Protein AF-A0A9P8I717-F1 (afdb_monomer_lite)

Secondary structure (DSSP, 8-state):
---------------------------------------------------------------HHHHHHHHHS--TT--HHHHHHHTSPP----PBPTT----TTSHHHHHHHHHHHHSBPPSS--HHHHTT-SSBSS--B-TT-GGG-BHHHHHTT-GGG-HHHHSS--TTS-S--SS--S------------HHHHHHHHHHHHHHHHHH------

Foldseek 3Di:
DDDDDDDDDDDDDDDDDDDDDDDDDDDDDDDDDDDDDDDDDDDDDDDDDDDPDDDDPPPCPDDLANLLVVLLPADPPQDPLSVVLNPADFQGGFAWDPPDDQDPPDNLSSSLRSQVRRFDADPDAWPCVVVVAATGPTFTFDPPGLLQATSSCSNVLNRVSTPRNVVPPPPPPDDPDPPDPDDDPDDPDPPDPDPVVVVVVVSVVVNVVCVVDPDPDD

Structure (mmCIF, N/CA/C/O backbone):
data_AF-A0A9P8I717-F1
#
_entry.id   AF-A0A9P8I717-F1
#
loop_
_atom_site.group_PDB
_atom_site.id
_atom_site.type_symbol
_atom_site.label_atom_id
_atom_site.label_alt_id
_atom_site.label_comp_id
_atom_site.label_asym_id
_atom_site.label_entity_id
_atom_site.label_seq_id
_atom_site.pdbx_PDB_ins_code
_atom_site.Cartn_x
_atom_site.Cartn_y
_atom_site.Cartn_z
_atom_site.occupancy
_atom_site.B_iso_or_equiv
_atom_site.auth_seq_id
_atom_site.auth_comp_id
_atom_site.auth_asym_id
_atom_site.auth_atom_id
_atom_site.pdbx_PDB_model_num
ATOM 1 N N . MET A 1 1 ? -52.079 37.272 19.545 1.00 46.97 1 MET A N 1
ATOM 2 C CA . MET A 1 1 ? -52.741 36.593 18.410 1.00 46.97 1 MET A CA 1
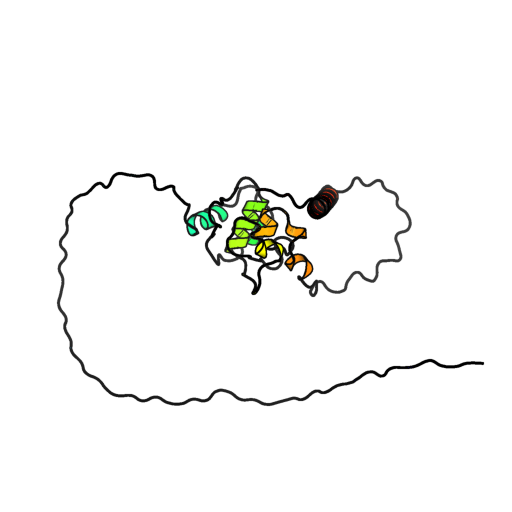ATOM 3 C C . MET A 1 1 ? -51.786 35.526 17.877 1.00 46.97 1 MET A C 1
ATOM 5 O O . MET A 1 1 ? -50.826 35.886 17.209 1.00 46.97 1 MET A O 1
ATOM 9 N N . PRO A 1 2 ? -51.947 34.255 18.285 1.00 59.81 2 PRO A N 1
ATOM 10 C CA . PRO A 1 2 ? -51.074 33.145 17.903 1.00 59.81 2 PRO A CA 1
ATOM 11 C C . PRO A 1 2 ? -51.591 32.440 16.639 1.00 59.81 2 PRO A C 1
ATOM 13 O O . PRO A 1 2 ? -52.788 32.471 16.382 1.00 59.81 2 PRO A O 1
ATOM 16 N N . THR A 1 3 ? -50.703 31.806 15.868 1.00 52.28 3 THR A N 1
ATOM 17 C CA . THR A 1 3 ? -50.925 30.672 14.930 1.00 52.28 3 THR A CA 1
ATOM 18 C C . THR A 1 3 ? -49.636 30.524 14.102 1.00 52.28 3 THR A C 1
ATOM 20 O O . THR A 1 3 ? -49.020 31.517 13.752 1.00 52.28 3 THR A O 1
ATOM 23 N N . ARG A 1 4 ? -49.099 29.359 13.745 1.00 55.69 4 ARG A N 1
ATOM 24 C CA . ARG A 1 4 ? -49.502 27.962 13.904 1.00 55.69 4 ARG A CA 1
ATOM 25 C C . ARG A 1 4 ? -48.256 27.133 13.566 1.00 55.69 4 ARG A C 1
ATOM 27 O O . ARG A 1 4 ? -47.706 27.260 12.476 1.00 55.69 4 ARG A O 1
ATOM 34 N N . ALA A 1 5 ? -47.800 26.322 14.515 1.00 47.78 5 ALA A N 1
ATOM 35 C CA . ALA A 1 5 ? -46.787 25.302 14.281 1.00 47.78 5 ALA A CA 1
ATOM 36 C C . ALA A 1 5 ? -47.385 24.193 13.402 1.00 47.78 5 ALA A C 1
ATOM 38 O O . ALA A 1 5 ? -48.512 23.760 13.648 1.00 47.78 5 ALA A O 1
ATOM 39 N N . THR A 1 6 ? -46.638 23.727 12.399 1.00 60.53 6 THR A N 1
ATOM 40 C CA . THR A 1 6 ? -47.001 22.525 11.637 1.00 60.53 6 THR A CA 1
ATOM 41 C C . THR A 1 6 ? -46.047 21.411 12.043 1.00 60.53 6 THR A C 1
ATOM 43 O O . THR A 1 6 ? -44.862 21.439 11.721 1.00 60.53 6 THR A O 1
ATOM 46 N N . SER A 1 7 ? -46.580 20.471 12.819 1.00 55.50 7 SER A N 1
ATOM 47 C CA . SER A 1 7 ? -45.964 19.197 13.170 1.00 55.50 7 SER A CA 1
ATOM 48 C C . SER A 1 7 ? -45.958 18.265 11.958 1.00 55.50 7 SER A C 1
ATOM 50 O O . SER A 1 7 ? -46.991 18.125 11.303 1.00 55.50 7 SER A O 1
ATOM 52 N N . MET A 1 8 ? -44.853 17.561 11.716 1.00 62.75 8 MET A N 1
ATOM 53 C CA . MET A 1 8 ? -44.869 16.323 10.932 1.00 62.75 8 MET A CA 1
ATOM 54 C C . MET A 1 8 ? -44.665 15.115 11.862 1.00 62.75 8 MET A C 1
ATOM 56 O O . MET A 1 8 ? -43.912 15.228 12.833 1.00 62.75 8 MET A O 1
ATOM 60 N N . PRO A 1 9 ? -45.357 13.990 11.605 1.00 73.94 9 PRO A N 1
ATOM 61 C CA . PRO A 1 9 ? -45.398 12.836 12.500 1.00 73.94 9 PRO A CA 1
ATOM 62 C C . PRO A 1 9 ? -44.188 11.893 12.346 1.00 73.94 9 PRO A C 1
ATOM 64 O O . PRO A 1 9 ? -43.581 11.837 11.275 1.00 73.94 9 PRO A O 1
ATOM 67 N N . PRO A 1 10 ? -43.868 11.096 13.385 1.00 62.50 10 PRO A N 1
ATOM 68 C CA . PRO A 1 10 ? -42.941 9.975 13.285 1.00 62.50 10 PRO A CA 1
ATOM 69 C C . PRO A 1 10 ? -43.640 8.729 12.715 1.00 62.50 10 PRO A C 1
ATOM 71 O O . PRO A 1 10 ? -44.652 8.271 13.242 1.00 62.50 10 PRO A O 1
ATOM 74 N N . THR A 1 11 ? -43.077 8.141 11.660 1.00 59.53 11 THR A N 1
ATOM 75 C CA . THR A 1 11 ? -43.439 6.794 11.197 1.00 59.53 11 THR A CA 1
ATOM 76 C C . THR A 1 11 ? -42.733 5.742 12.044 1.00 59.53 11 THR A C 1
ATOM 78 O O . THR A 1 11 ? -41.518 5.560 11.958 1.00 59.53 11 THR A O 1
ATOM 81 N N . SER A 1 12 ? -43.527 5.053 12.857 1.00 54.88 12 SER A N 1
ATOM 82 C CA . SER A 1 12 ? -43.155 3.863 13.615 1.00 54.88 12 SER A CA 1
ATOM 83 C C . SER A 1 12 ? -43.261 2.591 12.768 1.00 54.88 12 SER A C 1
ATOM 85 O O . SER A 1 12 ? -44.213 2.419 12.020 1.00 54.88 12 SER A O 1
ATOM 87 N N . ALA A 1 13 ? -42.288 1.704 12.989 1.00 45.69 13 ALA A N 1
ATOM 88 C CA . ALA A 1 13 ? -42.376 0.243 13.073 1.00 45.69 13 ALA A CA 1
ATOM 89 C C . ALA A 1 13 ? -43.115 -0.565 11.985 1.00 45.69 13 ALA A C 1
ATOM 91 O O . ALA A 1 13 ? -44.334 -0.544 11.862 1.00 45.69 13 ALA A O 1
ATOM 92 N N . THR A 1 14 ? -42.388 -1.508 11.384 1.00 51.56 14 THR A N 1
ATOM 93 C CA . THR A 1 14 ? -42.906 -2.873 11.209 1.00 51.56 14 THR A CA 1
ATOM 94 C C . THR A 1 14 ? -41.772 -3.860 11.458 1.00 51.56 14 THR A C 1
ATOM 96 O O . THR A 1 14 ? -40.805 -3.935 10.705 1.00 51.56 14 THR A O 1
ATOM 99 N N . ALA A 1 15 ? -41.890 -4.579 12.571 1.00 46.94 15 ALA A N 1
ATOM 100 C CA . ALA A 1 15 ? -41.215 -5.840 12.803 1.00 46.94 15 ALA A CA 1
ATOM 101 C C . ALA A 1 15 ? -42.040 -6.944 12.134 1.00 46.94 15 ALA A C 1
ATOM 103 O O . ALA A 1 15 ? -43.265 -6.964 12.256 1.00 46.94 15 ALA A O 1
ATOM 104 N N . THR A 1 16 ? -41.380 -7.885 11.472 1.00 52.41 16 THR A N 1
ATOM 105 C CA . THR A 1 16 ? -41.958 -9.203 11.200 1.00 52.41 16 THR A CA 1
ATOM 106 C C . THR A 1 16 ? -40.853 -10.233 11.336 1.00 52.41 16 THR A C 1
ATOM 108 O O . THR A 1 16 ? -39.780 -10.121 10.745 1.00 52.41 16 THR A O 1
ATOM 111 N N . ALA A 1 17 ? -41.115 -11.183 12.222 1.00 42.53 17 ALA A N 1
ATOM 112 C CA . ALA A 1 17 ? -40.283 -12.322 12.537 1.00 42.53 17 ALA A CA 1
ATOM 113 C C . ALA A 1 17 ? -40.520 -13.478 11.552 1.00 42.53 17 ALA A C 1
ATOM 115 O O . ALA A 1 17 ? -41.555 -13.538 10.895 1.00 42.53 17 ALA A O 1
ATOM 116 N N . SER A 1 18 ? -39.593 -14.440 11.602 1.00 40.50 18 SER A N 1
ATOM 117 C CA . SER A 1 18 ? -39.772 -15.862 11.281 1.00 40.50 18 SER A CA 1
ATOM 118 C C . SER A 1 18 ? -40.041 -16.260 9.828 1.00 40.50 18 SER A C 1
ATOM 120 O O . SER A 1 18 ? -41.138 -16.104 9.313 1.00 40.50 18 SER A O 1
ATOM 122 N N . THR A 1 19 ? -39.119 -17.027 9.242 1.00 45.66 19 THR A N 1
ATOM 123 C CA . THR A 1 19 ? -39.255 -18.499 9.221 1.00 45.66 19 THR A CA 1
ATOM 124 C C . THR A 1 19 ? -37.980 -19.177 8.717 1.00 45.66 19 THR A C 1
ATOM 126 O O . THR A 1 19 ? -37.260 -18.681 7.857 1.00 45.66 19 THR A O 1
ATOM 129 N N . ASN A 1 20 ? -37.712 -20.322 9.334 1.00 52.03 20 ASN A N 1
ATOM 130 C CA . ASN A 1 20 ? -36.684 -21.303 9.016 1.00 52.03 20 ASN A CA 1
ATOM 131 C C . ASN A 1 20 ? -36.816 -21.808 7.571 1.00 52.03 20 ASN A C 1
ATOM 133 O O . ASN A 1 20 ? -37.941 -21.969 7.109 1.00 52.03 20 ASN A O 1
ATOM 137 N N . ASN A 1 21 ? -35.708 -22.176 6.920 1.00 53.41 21 ASN A N 1
ATOM 138 C CA . ASN A 1 21 ? -35.586 -23.509 6.318 1.00 53.41 21 ASN A CA 1
ATOM 139 C C . ASN A 1 21 ? -34.167 -23.804 5.811 1.00 53.41 21 ASN A C 1
ATOM 141 O O . ASN A 1 21 ? -33.530 -23.002 5.133 1.00 53.41 21 ASN A O 1
ATOM 145 N N . ALA A 1 22 ? -33.706 -24.989 6.202 1.00 51.91 22 ALA A N 1
ATOM 146 C CA . ALA A 1 22 ? -32.482 -25.661 5.795 1.00 51.91 22 ALA A CA 1
ATOM 147 C C . ALA A 1 22 ? -32.713 -26.428 4.455 1.00 51.91 22 ALA A C 1
ATOM 149 O O . ALA A 1 22 ? -33.799 -26.326 3.883 1.00 51.91 22 ALA A O 1
ATOM 150 N N . PRO A 1 23 ? -31.704 -27.134 3.907 1.00 59.09 23 PRO A N 1
ATOM 151 C CA . PRO A 1 23 ? -31.516 -27.352 2.470 1.00 59.09 23 PRO A CA 1
ATOM 152 C C . PRO A 1 23 ? -32.309 -28.541 1.901 1.00 59.09 23 PRO A C 1
ATOM 154 O O . PRO A 1 23 ? -32.635 -29.469 2.642 1.00 59.09 23 PRO A O 1
ATOM 157 N N . PRO A 1 24 ? -32.525 -28.598 0.573 1.00 65.38 24 PRO A N 1
ATOM 158 C CA . PRO A 1 24 ? -32.956 -29.822 -0.084 1.00 65.38 24 PRO A CA 1
ATOM 159 C C . PRO A 1 24 ? -31.770 -30.737 -0.429 1.00 65.38 24 PRO A C 1
ATOM 161 O O . PRO A 1 24 ? -30.907 -30.428 -1.251 1.00 65.38 24 PRO A O 1
ATOM 164 N N . THR A 1 25 ? -31.789 -31.896 0.218 1.00 46.34 25 THR A N 1
ATOM 165 C CA . THR A 1 25 ? -31.119 -33.156 -0.117 1.00 46.34 25 THR A CA 1
ATOM 166 C C . THR A 1 25 ? -31.796 -33.807 -1.329 1.00 46.34 25 THR A C 1
ATOM 168 O O . THR A 1 25 ? -33.014 -33.947 -1.296 1.00 46.34 25 THR A O 1
ATOM 171 N N . ALA A 1 26 ? -31.044 -34.262 -2.340 1.00 58.03 26 ALA A N 1
ATOM 172 C CA . ALA A 1 26 ? -31.388 -35.378 -3.251 1.00 58.03 26 ALA A CA 1
ATOM 173 C C . ALA A 1 26 ? -30.187 -35.687 -4.191 1.00 58.03 26 ALA A C 1
ATOM 175 O O . ALA A 1 26 ? -29.284 -34.860 -4.296 1.00 58.03 26 ALA A O 1
ATOM 176 N N . PRO A 1 27 ? -30.149 -36.824 -4.913 1.00 59.50 27 PRO A N 1
ATOM 177 C CA . PRO A 1 27 ? -29.854 -38.144 -4.373 1.00 59.50 27 PRO A CA 1
ATOM 178 C C . PRO A 1 27 ? -28.659 -38.823 -5.070 1.00 59.50 27 PRO A C 1
ATOM 180 O O . PRO A 1 27 ? -28.260 -38.513 -6.189 1.00 59.50 27 PRO A O 1
ATOM 183 N N . ILE A 1 28 ? -28.126 -39.805 -4.352 1.00 48.12 28 ILE A N 1
ATOM 184 C CA . ILE A 1 28 ? -27.074 -40.739 -4.740 1.00 48.12 28 ILE A CA 1
ATOM 185 C C . ILE A 1 28 ? -27.636 -41.714 -5.785 1.00 48.12 28 ILE A C 1
ATOM 187 O O . ILE A 1 28 ? -28.631 -42.384 -5.515 1.00 48.12 28 ILE A O 1
ATOM 191 N N . VAL A 1 29 ? -26.973 -41.846 -6.936 1.00 54.88 29 VAL A N 1
ATOM 192 C CA . VAL A 1 29 ? -27.114 -43.013 -7.819 1.00 54.88 29 VAL A CA 1
ATOM 193 C C . VAL A 1 29 ? -25.731 -43.620 -8.012 1.00 54.88 29 VAL A C 1
ATOM 195 O O . VAL A 1 29 ? -24.844 -43.020 -8.614 1.00 54.88 29 VAL A O 1
ATOM 198 N N . ALA A 1 30 ? -25.559 -44.803 -7.431 1.00 41.22 30 ALA A N 1
ATOM 199 C CA . ALA A 1 30 ? -24.413 -45.676 -7.606 1.00 41.22 30 ALA A CA 1
ATOM 200 C C . ALA A 1 30 ? -24.609 -46.552 -8.852 1.00 41.22 30 ALA A C 1
ATOM 202 O O . ALA A 1 30 ? -25.705 -47.060 -9.086 1.00 41.22 30 ALA A O 1
ATOM 203 N N . VAL A 1 31 ? -23.534 -46.778 -9.606 1.00 47.28 31 VAL A N 1
ATOM 204 C CA . VAL A 1 31 ? -23.405 -47.895 -10.557 1.00 47.28 31 VAL A CA 1
ATOM 205 C C . VAL A 1 31 ? -21.940 -48.383 -10.549 1.00 47.28 31 VAL A C 1
ATOM 207 O O . VAL A 1 31 ? -21.050 -47.586 -10.244 1.00 47.28 31 VAL A O 1
ATOM 210 N N . PRO A 1 32 ? -21.688 -49.689 -10.776 1.00 53.09 32 PRO A N 1
ATOM 211 C CA . PRO A 1 32 ? -20.602 -50.432 -10.139 1.00 53.09 32 PRO A CA 1
ATOM 212 C C . PRO A 1 32 ? -19.331 -50.638 -10.985 1.00 53.09 32 PRO A C 1
ATOM 214 O O . PRO A 1 32 ? -19.371 -50.715 -12.206 1.00 53.09 32 PRO A O 1
ATOM 217 N N . VAL A 1 33 ? -18.227 -50.773 -10.239 1.00 43.75 33 VAL A N 1
ATOM 218 C CA . VAL A 1 33 ? -17.102 -51.731 -10.316 1.00 43.75 33 VAL A CA 1
ATOM 219 C C . VAL A 1 33 ? -16.700 -52.301 -11.688 1.00 43.75 33 VAL A C 1
ATOM 221 O O . VAL A 1 33 ? -17.438 -53.070 -12.295 1.00 43.75 33 VAL A O 1
ATOM 224 N N . SER A 1 34 ? -15.434 -52.089 -12.069 1.00 52.16 34 SER A N 1
ATOM 225 C CA . SER A 1 34 ? -14.586 -53.149 -12.639 1.00 52.16 34 SER A CA 1
ATOM 226 C C . SER A 1 34 ? -13.102 -52.875 -12.386 1.00 52.16 34 SER A C 1
ATOM 228 O O . SER A 1 34 ? -12.561 -51.815 -12.693 1.00 52.16 34 SER A O 1
ATOM 230 N N . GLU A 1 35 ? -12.505 -53.880 -11.765 1.00 41.75 35 GLU A N 1
ATOM 231 C CA . GLU A 1 35 ? -11.122 -54.099 -11.368 1.00 41.75 35 GLU A CA 1
ATOM 232 C C . GLU A 1 35 ? -10.242 -54.393 -12.591 1.00 41.75 35 GLU A C 1
ATOM 234 O O . GLU A 1 35 ? -10.626 -55.193 -13.440 1.00 41.75 35 GLU A O 1
ATOM 239 N N . ALA A 1 36 ? -9.038 -53.825 -12.652 1.00 40.16 36 ALA A N 1
ATOM 240 C CA . ALA A 1 36 ? -7.913 -54.470 -13.327 1.00 40.16 36 ALA A CA 1
ATOM 241 C C . ALA A 1 36 ? -6.591 -53.906 -12.798 1.00 40.16 36 ALA A C 1
ATOM 243 O O . ALA A 1 36 ? -6.150 -52.809 -13.137 1.00 40.16 36 ALA A O 1
ATOM 244 N N . SER A 1 37 ? -5.982 -54.711 -11.937 1.00 49.84 37 SER A N 1
ATOM 245 C CA . SER A 1 37 ? -4.591 -54.670 -11.513 1.00 49.84 37 SER A CA 1
ATOM 246 C C . SER A 1 37 ? -3.619 -54.560 -12.688 1.00 49.84 37 SER A C 1
ATOM 248 O O . SER A 1 37 ? -3.764 -55.270 -13.676 1.00 49.84 37 SER A O 1
ATOM 250 N N . ASN A 1 38 ? -2.549 -53.782 -12.516 1.00 48.16 38 ASN A N 1
ATOM 251 C CA . ASN A 1 38 ? -1.223 -54.212 -12.954 1.00 48.16 38 ASN A CA 1
ATOM 252 C C . ASN A 1 38 ? -0.133 -53.574 -12.083 1.00 48.16 38 ASN A C 1
ATOM 254 O O . ASN A 1 38 ? 0.088 -52.366 -12.087 1.00 48.16 38 ASN A O 1
ATOM 258 N N . SER A 1 39 ? 0.537 -54.433 -11.317 1.00 48.19 39 SER A N 1
ATOM 259 C CA . SER A 1 39 ? 1.805 -54.163 -10.644 1.00 48.19 39 SER A CA 1
ATOM 260 C C . SER A 1 39 ? 2.951 -54.580 -11.562 1.00 48.19 39 SER A C 1
ATOM 262 O O . SER A 1 39 ? 2.962 -55.727 -11.991 1.00 48.19 39 SER A O 1
ATOM 264 N N . ALA A 1 40 ? 3.943 -53.715 -11.782 1.00 41.03 40 ALA A N 1
ATOM 265 C CA . ALA A 1 40 ? 5.352 -54.079 -12.016 1.00 41.03 40 ALA A CA 1
ATOM 266 C C . ALA A 1 40 ? 6.179 -52.782 -12.112 1.00 41.03 40 ALA A C 1
ATOM 268 O O . ALA A 1 40 ? 5.918 -51.940 -12.959 1.00 41.03 40 ALA A O 1
ATOM 269 N N . ARG A 1 41 ? 6.997 -52.473 -11.100 1.00 42.38 41 ARG A N 1
ATOM 270 C CA . ARG A 1 41 ? 8.445 -52.761 -11.004 1.00 42.38 41 ARG A CA 1
ATOM 271 C C . ARG A 1 41 ? 9.339 -51.813 -11.822 1.00 42.38 41 ARG A C 1
ATOM 273 O O . ARG A 1 41 ? 9.420 -51.902 -13.035 1.00 42.38 41 ARG A O 1
ATOM 280 N N . SER A 1 42 ? 10.043 -50.977 -11.056 1.00 46.09 42 SER A N 1
ATOM 281 C CA . SER A 1 42 ? 11.484 -50.685 -11.094 1.00 46.09 42 SER A CA 1
ATOM 282 C C . SER A 1 42 ? 12.211 -50.586 -12.438 1.00 46.09 42 SER A C 1
ATOM 284 O O . SER A 1 42 ? 12.396 -51.596 -13.101 1.00 46.09 42 SER A O 1
ATOM 286 N N . ALA A 1 43 ? 12.850 -49.438 -12.682 1.00 41.56 43 ALA A N 1
ATOM 287 C CA . ALA A 1 43 ? 14.296 -49.368 -12.928 1.00 41.56 43 ALA A CA 1
ATOM 288 C C . ALA A 1 43 ? 14.775 -47.908 -12.912 1.00 41.56 43 ALA A C 1
ATOM 290 O O . ALA A 1 43 ? 14.277 -47.058 -13.645 1.00 41.56 43 ALA A O 1
ATOM 291 N N . ALA A 1 44 ? 15.763 -47.637 -12.064 1.00 43.97 44 ALA A N 1
ATOM 292 C CA . ALA A 1 44 ? 16.655 -46.500 -12.204 1.00 43.97 44 ALA A CA 1
ATOM 293 C C . ALA A 1 44 ? 17.626 -46.753 -13.364 1.00 43.97 44 ALA A C 1
ATOM 295 O O . ALA A 1 44 ? 18.104 -47.874 -13.488 1.00 43.97 44 ALA A O 1
ATOM 296 N N . THR A 1 45 ? 17.991 -45.711 -14.116 1.00 40.59 45 THR A N 1
ATOM 297 C CA . THR A 1 45 ? 19.349 -45.535 -14.664 1.00 40.59 45 THR A CA 1
ATOM 298 C C . THR A 1 45 ? 19.551 -44.092 -15.117 1.00 40.59 45 THR A C 1
ATOM 300 O O . THR A 1 45 ? 18.623 -43.420 -15.557 1.00 40.59 45 THR A O 1
ATOM 303 N N . ALA A 1 46 ? 20.776 -43.628 -14.912 1.00 38.62 46 ALA A N 1
ATOM 304 C CA . ALA A 1 46 ? 21.228 -42.249 -14.911 1.00 38.62 46 ALA A CA 1
ATOM 305 C C . ALA A 1 46 ? 21.778 -41.759 -16.266 1.00 38.62 46 ALA A C 1
ATOM 307 O O . ALA A 1 46 ? 21.890 -42.522 -17.220 1.00 38.62 46 ALA A O 1
ATOM 308 N N . SER A 1 47 ? 22.251 -40.507 -16.218 1.00 43.03 47 SER A N 1
ATOM 309 C CA . SER A 1 47 ? 23.255 -39.847 -17.072 1.00 43.03 47 SER A CA 1
ATOM 310 C C . SER A 1 47 ? 22.747 -39.215 -18.370 1.00 43.03 47 SER A C 1
ATOM 312 O O . SER A 1 47 ? 22.190 -39.888 -19.221 1.00 43.03 47 SER A O 1
ATOM 314 N N . ALA A 1 48 ? 22.769 -37.887 -18.528 1.00 44.25 48 ALA A N 1
ATOM 315 C CA . ALA A 1 48 ? 23.859 -36.891 -18.462 1.00 44.25 48 ALA A CA 1
ATOM 316 C C . ALA A 1 48 ? 24.421 -36.583 -19.857 1.00 44.25 48 ALA A C 1
ATOM 318 O O . ALA A 1 48 ? 25.019 -37.445 -20.486 1.00 44.25 48 ALA A O 1
ATOM 319 N N . ALA A 1 49 ? 24.220 -35.329 -20.273 1.00 37.72 49 ALA A N 1
ATOM 320 C CA . ALA A 1 49 ? 24.914 -34.522 -21.289 1.00 37.72 49 ALA A CA 1
ATOM 321 C C . ALA A 1 49 ? 23.843 -33.552 -21.821 1.00 37.72 49 ALA A C 1
ATOM 323 O O . ALA A 1 49 ? 22.777 -33.975 -22.239 1.00 37.72 49 ALA A O 1
ATOM 324 N N . GLY A 1 50 ? 23.966 -32.237 -21.745 1.00 42.09 50 GLY A N 1
ATOM 325 C CA . GLY A 1 50 ? 25.166 -31.453 -21.943 1.00 42.09 50 GLY A CA 1
ATOM 326 C C . GLY A 1 50 ? 24.810 -30.410 -22.992 1.00 42.09 50 GLY A C 1
ATOM 327 O O . GLY A 1 50 ? 25.096 -30.595 -24.162 1.00 42.09 50 GLY A O 1
ATOM 328 N N . THR A 1 51 ? 24.172 -29.326 -22.565 1.00 41.03 51 THR A N 1
ATOM 329 C CA . THR A 1 51 ? 24.178 -28.064 -23.308 1.00 41.03 51 THR A CA 1
ATOM 330 C C . THR A 1 51 ? 24.183 -26.947 -22.287 1.00 41.03 51 THR A C 1
ATOM 332 O O . THR A 1 51 ? 23.158 -26.601 -21.703 1.00 41.03 51 THR A O 1
ATOM 335 N N . ALA A 1 52 ? 25.387 -26.428 -22.057 1.00 45.41 52 ALA A N 1
ATOM 336 C CA . ALA A 1 52 ? 25.608 -25.101 -21.525 1.00 45.41 52 ALA A CA 1
ATOM 337 C C . ALA A 1 52 ? 24.908 -24.109 -22.464 1.00 45.41 52 ALA A C 1
ATOM 339 O O . ALA A 1 52 ? 25.434 -23.745 -23.514 1.00 45.41 52 ALA A O 1
ATOM 340 N N . ALA A 1 53 ? 23.677 -23.740 -22.118 1.00 48.09 53 ALA A N 1
ATOM 341 C CA . ALA A 1 53 ? 23.018 -22.600 -22.718 1.00 48.09 53 ALA A CA 1
ATOM 342 C C . ALA A 1 53 ? 23.587 -21.353 -22.045 1.00 48.09 53 ALA A C 1
ATOM 344 O O . ALA A 1 53 ? 23.551 -21.210 -20.824 1.00 48.09 53 ALA A O 1
ATOM 345 N N . LEU A 1 54 ? 24.177 -20.516 -22.887 1.00 39.44 54 LEU A N 1
ATOM 346 C CA . LEU A 1 54 ? 24.812 -19.254 -22.571 1.00 39.44 54 LEU A CA 1
ATOM 347 C C . LEU A 1 54 ? 23.925 -18.406 -21.656 1.00 39.44 54 LEU A C 1
ATOM 349 O O . LEU A 1 54 ? 22.750 -18.167 -21.937 1.00 39.44 54 LEU A O 1
ATOM 353 N N . ASP A 1 55 ? 24.546 -17.968 -20.569 1.00 45.25 55 ASP A N 1
ATOM 354 C CA . ASP A 1 55 ? 24.026 -17.051 -19.570 1.00 45.25 55 ASP A CA 1
ATOM 355 C C . ASP A 1 55 ? 23.759 -15.690 -20.236 1.00 45.25 55 ASP A C 1
ATOM 357 O O . ASP A 1 55 ? 24.637 -14.837 -20.375 1.00 45.25 55 ASP A O 1
ATOM 361 N N . LEU A 1 56 ? 22.538 -15.515 -20.743 1.00 50.91 56 LEU A N 1
ATOM 362 C CA . LEU A 1 56 ? 21.966 -14.197 -20.972 1.00 50.91 56 LEU A CA 1
ATOM 363 C C . LEU A 1 56 ? 21.424 -13.726 -19.620 1.00 50.91 56 LEU A C 1
ATOM 365 O O . LEU A 1 56 ? 20.518 -14.384 -19.098 1.00 50.91 56 LEU A O 1
ATOM 369 N N . PRO A 1 57 ? 21.884 -12.591 -19.059 1.00 44.88 57 PRO A N 1
ATOM 370 C CA . PRO A 1 57 ? 21.226 -12.010 -17.905 1.00 44.88 57 PRO A CA 1
ATOM 371 C C . PRO A 1 57 ? 19.863 -11.509 -18.379 1.00 44.88 57 PRO A C 1
ATOM 373 O O . PRO A 1 57 ? 19.711 -10.381 -18.851 1.00 44.88 57 PRO A O 1
ATOM 376 N N . ALA A 1 58 ? 18.852 -12.372 -18.290 1.00 44.94 58 ALA A N 1
ATOM 377 C CA . ALA A 1 58 ? 17.472 -11.945 -18.315 1.00 44.94 58 ALA A CA 1
ATOM 378 C C . ALA A 1 58 ? 17.363 -10.851 -17.255 1.00 44.94 58 ALA A C 1
ATOM 380 O O . ALA A 1 58 ? 17.620 -11.121 -16.084 1.00 44.94 58 ALA A O 1
ATOM 381 N N . LEU A 1 59 ? 17.061 -9.624 -17.691 1.00 44.84 59 LEU A N 1
ATOM 382 C CA . LEU A 1 59 ? 16.664 -8.492 -16.858 1.00 44.84 59 LEU A CA 1
ATOM 383 C C . LEU A 1 59 ? 15.866 -9.028 -15.662 1.00 44.84 59 LEU A C 1
ATOM 385 O O . LEU A 1 59 ? 14.715 -9.434 -15.823 1.00 44.84 59 LEU A O 1
ATOM 389 N N . GLN A 1 60 ? 16.520 -9.147 -14.503 1.00 50.94 60 GLN A N 1
ATOM 390 C CA . GLN A 1 60 ? 16.007 -9.925 -13.379 1.00 50.94 60 GLN A CA 1
ATOM 391 C C . GLN A 1 60 ? 14.875 -9.140 -12.719 1.00 50.94 60 GLN A C 1
ATOM 393 O O . GLN A 1 60 ? 15.075 -8.440 -11.730 1.00 50.94 60 GLN A O 1
ATOM 398 N N . ALA A 1 61 ? 13.669 -9.231 -13.278 1.00 65.69 61 ALA A N 1
ATOM 399 C CA . ALA A 1 61 ? 12.470 -8.795 -12.589 1.00 65.69 61 ALA A CA 1
ATOM 400 C C . ALA A 1 61 ? 12.351 -9.642 -11.313 1.00 65.69 61 ALA A C 1
ATOM 402 O O . ALA A 1 61 ? 12.110 -10.851 -11.383 1.00 65.69 61 ALA A O 1
ATOM 403 N N . GLU A 1 62 ? 12.585 -9.030 -10.147 1.00 81.56 62 GLU A N 1
ATOM 404 C CA . GLU A 1 62 ? 12.501 -9.735 -8.868 1.00 81.56 62 GLU A CA 1
ATOM 405 C C . GLU A 1 62 ? 11.130 -10.411 -8.741 1.00 81.56 62 GLU A C 1
ATOM 407 O O . GLU A 1 62 ? 10.081 -9.789 -8.931 1.00 81.56 62 GLU A O 1
ATOM 412 N N . SER A 1 63 ? 11.121 -11.704 -8.405 1.00 91.56 63 SER A N 1
ATOM 413 C CA . SER A 1 63 ? 9.860 -12.437 -8.282 1.00 91.56 63 SER A CA 1
ATOM 414 C C . SER A 1 63 ? 8.954 -11.821 -7.196 1.00 91.56 63 SER A C 1
ATOM 416 O O . SER A 1 63 ? 9.449 -11.339 -6.168 1.00 91.56 63 SER A O 1
ATOM 418 N N . PRO A 1 64 ? 7.614 -11.919 -7.322 1.00 94.12 64 PRO A N 1
ATOM 419 C CA . PRO A 1 64 ? 6.688 -11.390 -6.316 1.00 94.12 64 PRO A CA 1
ATOM 420 C C . PRO A 1 64 ? 6.919 -11.932 -4.899 1.00 94.12 64 PRO A C 1
ATOM 422 O O . PRO A 1 64 ? 6.632 -11.261 -3.902 1.00 94.12 64 PRO A O 1
ATOM 425 N N . ARG A 1 65 ? 7.429 -13.166 -4.794 1.00 94.06 65 ARG A N 1
ATOM 426 C CA . ARG A 1 65 ? 7.767 -13.809 -3.520 1.00 94.06 65 ARG A CA 1
ATOM 427 C C . ARG A 1 65 ? 9.078 -13.274 -2.941 1.00 94.06 65 ARG A C 1
ATOM 429 O O . ARG A 1 65 ? 9.144 -13.106 -1.724 1.00 94.06 65 ARG A O 1
ATOM 436 N N . ALA A 1 66 ? 10.073 -12.977 -3.778 1.00 94.44 66 ALA A N 1
ATOM 437 C CA . ALA A 1 66 ? 11.342 -12.385 -3.348 1.00 94.44 66 ALA A CA 1
ATOM 438 C C . ALA A 1 66 ? 11.133 -10.976 -2.775 1.00 94.44 66 ALA A C 1
ATOM 440 O O . ALA A 1 66 ? 11.566 -10.698 -1.658 1.00 94.44 66 ALA A O 1
ATOM 441 N N . LEU A 1 67 ? 10.347 -10.135 -3.456 1.00 95.25 67 LEU A N 1
ATOM 442 C CA . LEU A 1 67 ? 9.975 -8.807 -2.954 1.00 95.25 67 LEU A CA 1
ATOM 443 C C . LEU A 1 67 ? 9.247 -8.876 -1.602 1.00 95.25 67 LEU A C 1
ATOM 445 O O . LEU A 1 67 ? 9.501 -8.075 -0.702 1.00 95.25 67 LEU A O 1
ATOM 449 N N . ALA A 1 68 ? 8.353 -9.855 -1.433 1.00 95.06 68 ALA A N 1
ATOM 450 C CA . ALA A 1 68 ? 7.680 -10.072 -0.158 1.00 95.06 68 ALA A CA 1
ATOM 451 C C . ALA A 1 68 ? 8.655 -10.513 0.946 1.00 95.06 68 ALA A C 1
ATOM 453 O O . ALA A 1 68 ? 8.497 -10.083 2.090 1.00 95.06 68 ALA A O 1
ATOM 454 N N . ALA A 1 69 ? 9.634 -11.369 0.624 1.00 95.00 69 ALA A N 1
ATOM 455 C CA . ALA A 1 69 ? 10.655 -11.836 1.567 1.00 95.00 69 ALA A CA 1
ATOM 456 C C . ALA A 1 69 ? 11.560 -10.688 2.014 1.00 95.00 69 ALA A C 1
ATOM 458 O O . ALA A 1 69 ? 11.787 -10.509 3.208 1.00 95.00 69 ALA A O 1
ATOM 459 N N . ARG A 1 70 ? 11.976 -9.837 1.076 1.00 94.81 70 ARG A N 1
ATOM 460 C CA . ARG A 1 70 ? 12.725 -8.617 1.380 1.00 94.81 70 ARG A CA 1
ATOM 461 C C . ARG A 1 70 ? 11.949 -7.674 2.300 1.00 94.81 70 ARG A C 1
ATOM 463 O O . ARG A 1 70 ? 12.526 -7.115 3.221 1.00 94.81 70 ARG A O 1
ATOM 470 N N . ALA A 1 71 ? 10.636 -7.540 2.116 1.00 93.06 71 ALA A N 1
ATOM 471 C CA . ALA A 1 71 ? 9.806 -6.714 2.997 1.00 93.06 71 ALA A CA 1
ATOM 472 C C . ALA A 1 71 ? 9.701 -7.238 4.443 1.00 93.06 71 ALA A C 1
ATOM 474 O O . ALA A 1 71 ? 9.353 -6.471 5.339 1.00 93.06 71 ALA A O 1
ATOM 475 N N . GLU A 1 72 ? 9.963 -8.527 4.679 1.00 93.81 72 GLU A N 1
ATOM 476 C CA . GLU A 1 72 ? 10.004 -9.112 6.028 1.00 93.81 72 GLU A CA 1
ATOM 477 C C . GLU A 1 72 ? 11.335 -8.882 6.741 1.00 93.81 72 GLU A C 1
ATOM 479 O O . GLU A 1 72 ? 11.389 -9.007 7.965 1.00 93.81 72 GLU A O 1
ATOM 484 N N . GLN A 1 73 ? 12.386 -8.510 6.007 1.00 93.31 73 GLN A N 1
ATOM 485 C CA . GLN A 1 73 ? 13.664 -8.102 6.579 1.00 93.31 73 GLN A CA 1
ATOM 486 C C . GLN A 1 73 ? 13.498 -6.710 7.195 1.00 93.31 73 GLN A C 1
ATOM 488 O O . GLN A 1 73 ? 13.763 -5.678 6.579 1.00 93.31 73 GLN A O 1
ATOM 493 N N . LEU A 1 74 ? 12.970 -6.694 8.418 1.00 88.56 74 LEU A N 1
ATOM 494 C CA . LEU A 1 74 ? 12.771 -5.487 9.206 1.00 88.56 74 LEU A CA 1
ATOM 495 C C . LEU A 1 74 ? 14.128 -4.791 9.421 1.00 88.56 74 LEU A C 1
ATOM 497 O O . LEU A 1 74 ? 15.070 -5.443 9.874 1.00 88.56 74 LEU A O 1
ATOM 501 N N . PRO A 1 75 ? 14.245 -3.477 9.161 1.00 89.88 75 PRO A N 1
ATOM 502 C CA . PRO A 1 75 ? 15.440 -2.736 9.532 1.00 89.88 75 PRO A CA 1
ATOM 503 C C . PRO A 1 75 ? 15.571 -2.696 11.059 1.00 89.88 75 PRO A C 1
ATOM 505 O O . PRO A 1 75 ? 14.566 -2.687 11.773 1.00 89.88 75 PRO A O 1
ATOM 508 N N . GLU A 1 76 ? 16.798 -2.568 11.568 1.00 89.00 76 GLU A N 1
ATOM 509 C CA . GLU A 1 76 ? 17.068 -2.477 13.014 1.00 89.00 76 GLU A CA 1
ATOM 510 C C . GLU A 1 76 ? 16.218 -1.394 13.700 1.00 89.00 76 GLU A C 1
ATOM 512 O O . GLU A 1 76 ? 15.693 -1.574 14.797 1.00 89.00 76 GLU A O 1
ATOM 517 N N . LYS A 1 77 ? 16.019 -0.266 13.008 1.00 92.19 77 LYS A N 1
ATOM 518 C CA . LYS A 1 77 ? 15.196 0.864 13.459 1.00 92.19 77 LYS A CA 1
ATOM 519 C C . LYS A 1 77 ? 13.795 0.821 12.842 1.00 92.19 77 LYS A C 1
ATOM 521 O O . LYS A 1 77 ? 13.340 1.800 12.247 1.00 92.19 77 LYS A O 1
ATOM 526 N N . ALA A 1 78 ? 13.114 -0.317 12.960 1.00 92.50 78 ALA A N 1
ATOM 527 C CA . ALA A 1 78 ? 11.751 -0.490 12.466 1.00 92.50 78 ALA A CA 1
ATOM 528 C C . ALA A 1 78 ? 10.760 0.459 13.162 1.00 92.50 78 ALA A C 1
ATOM 530 O O . ALA A 1 78 ? 10.764 0.614 14.386 1.00 92.50 78 ALA A O 1
ATOM 531 N N . SER A 1 79 ? 9.865 1.072 12.383 1.00 94.00 79 SER A N 1
ATOM 532 C CA . SER A 1 79 ? 8.778 1.875 12.945 1.00 94.00 79 SER A CA 1
ATOM 533 C C . SER A 1 79 ? 7.779 0.990 13.703 1.00 94.00 79 SER A C 1
ATOM 535 O O . SER A 1 79 ? 7.609 -0.194 13.404 1.00 94.00 79 SER A O 1
ATOM 537 N N . ALA A 1 80 ? 7.034 1.578 14.644 1.00 94.06 80 ALA A N 1
ATOM 538 C CA . ALA A 1 80 ? 5.959 0.866 15.340 1.00 94.06 80 ALA A CA 1
ATOM 539 C C . ALA A 1 80 ? 4.890 0.320 14.370 1.00 94.06 80 ALA A C 1
ATOM 541 O O . ALA A 1 80 ? 4.290 -0.723 14.624 1.00 94.06 80 ALA A O 1
ATOM 542 N N . ALA A 1 81 ? 4.653 1.007 13.245 1.00 93.12 81 ALA A N 1
ATOM 543 C CA . ALA A 1 81 ? 3.734 0.533 12.216 1.00 93.12 81 ALA A CA 1
ATOM 544 C C . ALA A 1 81 ? 4.300 -0.689 11.481 1.00 93.12 81 ALA A C 1
ATOM 546 O O . ALA A 1 81 ? 3.574 -1.666 11.312 1.00 93.12 81 ALA A O 1
ATOM 547 N N . LEU A 1 82 ? 5.584 -0.666 11.116 1.00 95.88 82 LEU A N 1
ATOM 548 C CA . LEU A 1 82 ? 6.268 -1.781 10.462 1.00 95.88 82 LEU A CA 1
ATOM 549 C C . LEU A 1 82 ? 6.257 -3.036 11.350 1.00 95.88 82 LEU A C 1
ATOM 551 O O . LEU A 1 82 ? 5.839 -4.106 10.912 1.00 95.88 82 LEU A O 1
ATOM 555 N N . GLN A 1 83 ? 6.603 -2.881 12.632 1.00 96.25 83 GLN A N 1
ATOM 556 C CA . GLN A 1 83 ? 6.547 -3.963 13.621 1.00 96.25 83 GLN A CA 1
ATOM 557 C C . GLN A 1 83 ? 5.126 -4.515 13.786 1.00 96.25 83 GLN A C 1
ATOM 559 O O . GLN A 1 83 ? 4.927 -5.726 13.857 1.00 96.25 83 GLN A O 1
ATOM 564 N N . ALA A 1 84 ? 4.117 -3.640 13.831 1.00 95.88 84 ALA A N 1
ATOM 565 C CA . ALA A 1 84 ? 2.730 -4.073 13.948 1.00 95.88 84 ALA A CA 1
ATOM 566 C C . ALA A 1 84 ? 2.235 -4.818 12.698 1.00 95.88 84 ALA A C 1
ATOM 568 O O . ALA A 1 84 ? 1.416 -5.725 12.825 1.00 95.88 84 ALA A O 1
ATOM 569 N N . LEU A 1 85 ? 2.710 -4.441 11.508 1.00 97.06 85 LEU A N 1
ATOM 570 C CA . LEU A 1 85 ? 2.394 -5.128 10.255 1.00 97.06 85 LEU A CA 1
ATOM 571 C C . LEU A 1 85 ? 3.075 -6.496 10.166 1.00 97.06 85 LEU A C 1
ATOM 573 O O . LEU A 1 85 ? 2.447 -7.444 9.705 1.00 97.06 85 LEU A O 1
ATOM 577 N N . ALA A 1 86 ? 4.314 -6.620 10.646 1.00 96.00 86 ALA A N 1
ATOM 578 C CA . ALA A 1 86 ? 5.066 -7.876 10.620 1.00 96.00 86 ALA A CA 1
ATOM 579 C C . ALA A 1 86 ? 4.411 -9.001 11.438 1.00 96.00 86 ALA A C 1
ATOM 581 O O . ALA A 1 86 ? 4.598 -10.173 11.128 1.00 96.00 86 ALA A O 1
ATOM 582 N N . ARG A 1 87 ? 3.608 -8.649 12.452 1.00 96.25 87 ARG A N 1
ATOM 583 C CA . ARG A 1 87 ? 2.850 -9.608 13.275 1.00 96.25 87 ARG A CA 1
ATOM 584 C C . ARG A 1 87 ? 1.618 -10.190 12.577 1.00 96.25 87 ARG A C 1
ATOM 586 O O . ARG A 1 87 ? 1.081 -11.189 13.041 1.00 96.25 87 ARG A O 1
ATOM 593 N N . LEU A 1 88 ? 1.127 -9.558 11.511 1.00 96.31 88 LEU A N 1
ATOM 594 C CA . LEU A 1 88 ? 0.003 -10.086 10.730 1.00 96.31 88 LEU A CA 1
ATOM 595 C C . LEU A 1 88 ? 0.500 -11.232 9.842 1.00 96.31 88 LEU A C 1
ATOM 597 O O . LEU A 1 88 ? 1.644 -11.161 9.421 1.00 96.31 88 LEU A O 1
ATOM 601 N N . PRO A 1 89 ? -0.299 -12.252 9.491 1.00 96.62 89 PRO A N 1
ATOM 602 C CA . PRO A 1 89 ? 0.137 -13.336 8.604 1.00 96.62 89 PRO A CA 1
ATOM 603 C C . PRO A 1 89 ? 0.284 -12.880 7.145 1.00 96.62 89 PRO A C 1
ATOM 605 O O . PRO A 1 89 ? -0.467 -12.026 6.667 1.00 96.62 89 PRO A O 1
ATOM 608 N N . ARG A 1 90 ? 1.256 -13.449 6.417 1.00 96.50 90 ARG A N 1
ATOM 609 C CA . ARG A 1 90 ? 1.466 -13.160 4.990 1.00 96.50 90 ARG A CA 1
ATOM 610 C C . ARG A 1 90 ? 0.318 -13.751 4.181 1.00 96.50 90 ARG A C 1
ATOM 612 O O . ARG A 1 90 ? 0.139 -14.960 4.171 1.00 96.50 90 ARG A O 1
ATOM 619 N N . ALA A 1 91 ? -0.407 -12.899 3.462 1.00 96.00 91 ALA A N 1
ATOM 620 C CA . ALA A 1 91 ? -1.528 -13.304 2.621 1.00 96.00 91 ALA A CA 1
ATOM 621 C C . ALA A 1 91 ? -1.170 -13.374 1.126 1.00 96.00 91 ALA A C 1
ATOM 623 O O . ALA A 1 91 ? -1.844 -14.072 0.375 1.00 96.00 91 ALA A O 1
ATOM 624 N N . ARG A 1 92 ? -0.159 -12.621 0.661 1.00 96.12 92 ARG A N 1
ATOM 625 C CA . ARG A 1 92 ? 0.203 -12.541 -0.769 1.00 96.12 92 ARG A CA 1
ATOM 626 C C . ARG A 1 92 ? 1.652 -12.125 -1.024 1.00 96.12 92 ARG A C 1
ATOM 628 O O . ARG A 1 92 ? 2.292 -11.526 -0.161 1.00 96.12 92 ARG A O 1
ATOM 635 N N . GLY A 1 93 ? 2.136 -12.414 -2.235 1.00 96.81 93 GLY A N 1
ATOM 636 C CA . GLY A 1 93 ? 3.355 -11.823 -2.801 1.00 96.81 93 GLY A CA 1
ATOM 637 C C . GLY A 1 93 ? 3.144 -10.374 -3.257 1.00 96.81 93 GLY A C 1
ATOM 638 O O . GLY A 1 93 ? 2.010 -9.890 -3.279 1.00 96.81 93 GLY A O 1
ATOM 639 N N . VAL A 1 94 ? 4.222 -9.679 -3.622 1.00 97.62 94 VAL A N 1
ATOM 640 C CA . VAL A 1 94 ? 4.191 -8.276 -4.068 1.00 97.62 94 VAL A CA 1
ATOM 641 C C . VAL A 1 94 ? 4.129 -8.218 -5.594 1.00 97.62 94 VAL A C 1
ATOM 643 O O . VAL A 1 94 ? 5.103 -8.533 -6.261 1.00 97.62 94 VAL A O 1
ATOM 646 N N . ASN A 1 95 ? 2.990 -7.790 -6.144 1.00 96.88 95 ASN A N 1
ATOM 647 C CA . ASN A 1 95 ? 2.822 -7.606 -7.588 1.00 96.88 95 ASN A CA 1
ATOM 648 C C . ASN A 1 95 ? 2.881 -6.116 -7.927 1.00 96.88 95 ASN A C 1
ATOM 650 O O . ASN A 1 95 ? 2.062 -5.332 -7.426 1.00 96.88 95 ASN A O 1
ATOM 654 N N . LEU A 1 96 ? 3.833 -5.748 -8.779 1.00 96.94 96 LEU A N 1
ATOM 655 C CA . LEU A 1 96 ? 4.056 -4.379 -9.234 1.00 96.94 96 LEU A CA 1
ATOM 656 C C . LEU A 1 96 ? 3.418 -4.152 -10.604 1.00 96.94 96 LEU A C 1
ATOM 658 O O . LEU A 1 96 ? 3.240 -5.082 -11.389 1.00 96.94 96 LEU A O 1
ATOM 662 N N . ARG A 1 97 ? 3.030 -2.908 -10.874 1.00 95.81 97 ARG A N 1
ATOM 663 C CA . ARG A 1 97 ? 2.600 -2.480 -12.208 1.00 95.81 97 ARG A CA 1
ATOM 664 C C . ARG A 1 97 ? 3.794 -2.480 -13.164 1.00 95.81 97 ARG A C 1
ATOM 666 O O . ARG A 1 97 ? 4.928 -2.304 -12.731 1.00 95.81 97 ARG A O 1
ATOM 673 N N . ALA A 1 98 ? 3.524 -2.641 -14.458 1.00 93.44 98 ALA A N 1
ATOM 674 C CA . ALA A 1 98 ? 4.560 -2.648 -15.487 1.00 93.44 98 ALA A CA 1
ATOM 675 C C . ALA A 1 98 ? 5.438 -1.384 -15.415 1.00 93.44 98 ALA A C 1
ATOM 677 O O . ALA A 1 98 ? 4.923 -0.275 -15.260 1.00 93.44 98 ALA A O 1
ATOM 678 N N . GLY A 1 99 ? 6.759 -1.568 -15.495 1.00 91.75 99 GLY A N 1
ATOM 679 C CA . GLY A 1 99 ? 7.740 -0.478 -15.440 1.00 91.75 99 GLY A CA 1
ATOM 680 C C . GLY A 1 99 ? 7.852 0.226 -14.081 1.00 91.75 99 GLY A C 1
ATOM 681 O O . GLY A 1 99 ? 8.334 1.356 -14.022 1.00 91.75 99 GLY A O 1
ATOM 682 N N . ARG A 1 100 ? 7.364 -0.380 -12.988 1.00 93.69 100 ARG A N 1
ATOM 683 C CA . ARG A 1 100 ? 7.454 0.190 -11.635 1.00 93.69 100 ARG A CA 1
ATOM 684 C C . ARG A 1 100 ? 8.298 -0.688 -10.725 1.00 93.69 100 ARG A C 1
ATOM 686 O O . ARG A 1 100 ? 7.994 -1.862 -10.564 1.00 93.69 100 ARG A O 1
ATOM 693 N N . ASP A 1 101 ? 9.216 -0.040 -10.014 1.00 94.62 101 ASP A N 1
ATOM 694 C CA . ASP A 1 101 ? 10.037 -0.652 -8.971 1.00 94.62 101 ASP A CA 1
ATOM 695 C C . ASP A 1 101 ? 9.747 -0.074 -7.582 1.00 94.62 101 ASP A C 1
ATOM 697 O O . ASP A 1 101 ? 9.127 0.987 -7.414 1.00 94.62 101 ASP A O 1
ATOM 701 N N . ILE A 1 102 ? 10.207 -0.796 -6.559 1.00 95.62 102 ILE A N 1
ATOM 702 C CA . ILE A 1 102 ? 10.111 -0.377 -5.163 1.00 95.62 102 ILE A CA 1
ATOM 703 C C . ILE A 1 102 ? 11.361 0.399 -4.751 1.00 95.62 102 ILE A C 1
ATOM 705 O O . ILE A 1 102 ? 12.484 -0.093 -4.815 1.00 95.62 102 ILE A O 1
ATOM 709 N N . VAL A 1 103 ? 11.142 1.600 -4.219 1.00 95.56 103 VAL A N 1
ATOM 710 C CA . VAL A 1 103 ? 12.177 2.417 -3.584 1.00 95.56 103 VAL A CA 1
ATOM 711 C C . VAL A 1 103 ? 12.222 2.068 -2.098 1.00 95.56 103 VAL A C 1
ATOM 713 O O . VAL A 1 103 ? 11.373 2.516 -1.325 1.00 95.56 103 VAL A O 1
ATOM 716 N N . TRP A 1 104 ? 13.209 1.269 -1.701 1.00 94.12 104 TRP A N 1
ATOM 717 C CA . TRP A 1 104 ? 13.323 0.711 -0.346 1.00 94.12 104 TRP A CA 1
ATOM 718 C C . TRP A 1 104 ? 13.879 1.678 0.707 1.00 94.12 104 TRP A C 1
ATOM 720 O O . TRP A 1 104 ? 13.708 1.432 1.896 1.00 94.12 104 TRP A O 1
ATOM 730 N N . ASP A 1 105 ? 14.489 2.789 0.294 1.00 93.69 105 ASP A N 1
ATOM 731 C CA . ASP A 1 105 ? 15.141 3.764 1.184 1.00 93.69 105 ASP A CA 1
ATOM 732 C C . ASP A 1 105 ? 14.169 4.444 2.174 1.00 93.69 105 ASP A C 1
ATOM 734 O O . ASP A 1 105 ? 14.523 4.834 3.285 1.00 93.69 105 ASP A O 1
ATOM 738 N N . ARG A 1 106 ? 12.885 4.545 1.812 1.00 94.38 106 ARG A N 1
ATOM 739 C CA . ARG A 1 106 ? 11.882 5.219 2.646 1.00 94.38 106 ARG A CA 1
ATOM 740 C C . ARG A 1 106 ? 11.121 4.227 3.515 1.00 94.38 106 ARG A C 1
ATOM 742 O O . ARG A 1 106 ? 10.429 3.351 3.002 1.00 94.38 106 ARG A O 1
ATOM 749 N N . MET A 1 107 ? 11.104 4.468 4.828 1.00 95.38 107 MET A N 1
ATOM 750 C CA . MET A 1 107 ? 10.319 3.678 5.792 1.00 95.38 107 MET A CA 1
ATOM 751 C C . MET A 1 107 ? 8.832 3.569 5.404 1.00 95.38 107 MET A C 1
ATOM 753 O O . MET A 1 107 ? 8.239 2.502 5.500 1.00 95.38 107 MET A O 1
ATOM 757 N N . VAL A 1 108 ? 8.233 4.652 4.891 1.00 96.31 108 VAL A N 1
ATOM 758 C CA . VAL A 1 108 ? 6.832 4.672 4.419 1.00 96.31 108 VAL A CA 1
ATOM 759 C C . VAL A 1 108 ? 6.602 3.680 3.271 1.00 96.31 108 VAL A C 1
ATOM 761 O O . VAL A 1 108 ? 5.556 3.034 3.207 1.00 96.31 108 VAL A O 1
ATOM 764 N N . ASN A 1 109 ? 7.588 3.518 2.388 1.00 97.25 109 ASN A N 1
ATOM 765 C CA . ASN A 1 109 ? 7.512 2.569 1.284 1.00 97.25 109 ASN A CA 1
ATOM 766 C C . ASN A 1 109 ? 7.617 1.137 1.805 1.00 97.25 109 ASN A C 1
ATOM 768 O O . ASN A 1 109 ? 6.812 0.299 1.410 1.00 97.25 109 ASN A O 1
ATOM 772 N N . GLN A 1 110 ? 8.530 0.871 2.743 1.00 97.44 110 GLN A N 1
ATOM 773 C CA . GLN A 1 110 ? 8.641 -0.439 3.394 1.00 97.44 110 GLN A CA 1
ATOM 774 C C . GLN A 1 110 ? 7.336 -0.825 4.111 1.00 97.44 110 GLN A C 1
ATOM 776 O O . GLN A 1 110 ? 6.829 -1.930 3.926 1.00 97.44 110 GLN A O 1
ATOM 781 N N . GLU A 1 111 ? 6.726 0.110 4.850 1.00 97.75 111 GLU A N 1
ATOM 782 C CA . GLU A 1 111 ? 5.406 -0.074 5.469 1.00 97.75 111 GLU A CA 1
ATOM 783 C C . GLU A 1 111 ? 4.319 -0.379 4.439 1.00 97.75 111 GLU A C 1
ATOM 785 O O . GLU A 1 111 ? 3.473 -1.245 4.668 1.00 97.75 111 GLU A O 1
ATOM 790 N N . ALA A 1 112 ? 4.331 0.311 3.298 1.00 98.00 112 ALA A N 1
ATOM 791 C CA . ALA A 1 112 ? 3.362 0.084 2.237 1.00 98.00 112 ALA A CA 1
ATOM 792 C C . ALA A 1 112 ? 3.528 -1.298 1.587 1.00 98.00 112 ALA A C 1
ATOM 794 O O . ALA A 1 112 ? 2.524 -1.971 1.350 1.00 98.00 112 ALA A O 1
ATOM 795 N N . VAL A 1 113 ? 4.767 -1.736 1.330 1.00 98.06 113 VAL A N 1
ATOM 796 C CA . VAL A 1 113 ? 5.057 -3.060 0.754 1.00 98.06 113 VAL A CA 1
ATOM 797 C C . VAL A 1 113 ? 4.659 -4.157 1.735 1.00 98.06 113 VAL A C 1
ATOM 799 O O . VAL A 1 113 ? 3.917 -5.069 1.370 1.00 98.06 113 VAL A O 1
ATOM 802 N N . LEU A 1 114 ? 5.071 -4.047 3.000 1.00 98.06 114 LEU A N 1
ATOM 803 C CA . LEU A 1 114 ? 4.695 -5.022 4.017 1.00 98.06 114 LEU A CA 1
ATOM 804 C C . LEU A 1 114 ? 3.171 -5.045 4.195 1.00 98.06 114 LEU A C 1
ATOM 806 O O . LEU A 1 114 ? 2.566 -6.113 4.154 1.00 98.06 114 LEU A O 1
ATOM 810 N N . GLY A 1 115 ? 2.524 -3.880 4.261 1.00 98.00 115 GLY A N 1
ATOM 811 C CA . GLY A 1 115 ? 1.067 -3.767 4.301 1.00 98.00 115 GLY A CA 1
ATOM 812 C C . GLY A 1 115 ? 0.367 -4.399 3.095 1.00 98.00 115 GLY A C 1
ATOM 813 O O . GLY A 1 115 ? -0.670 -5.038 3.264 1.00 98.00 115 GLY A O 1
ATOM 814 N N . TYR A 1 116 ? 0.945 -4.304 1.894 1.00 98.50 116 TYR A N 1
ATOM 815 C CA . TYR A 1 116 ? 0.403 -4.944 0.692 1.00 98.50 116 TYR A CA 1
ATOM 816 C C . TYR A 1 116 ? 0.363 -6.469 0.828 1.00 98.50 116 TYR A C 1
ATOM 818 O O . TYR A 1 116 ? -0.627 -7.091 0.449 1.00 98.50 116 TYR A O 1
ATOM 826 N N . THR A 1 117 ? 1.391 -7.072 1.429 1.00 98.31 117 THR A N 1
ATOM 827 C CA . THR A 1 117 ? 1.445 -8.533 1.623 1.00 98.31 117 THR A CA 1
ATOM 828 C C . THR A 1 117 ? 0.446 -9.062 2.657 1.00 98.31 117 THR A C 1
ATOM 830 O O . THR A 1 117 ? 0.116 -10.247 2.620 1.00 98.31 117 THR A O 1
ATOM 833 N N . ARG A 1 118 ? -0.030 -8.214 3.582 1.00 97.81 118 ARG A N 1
ATOM 834 C CA . ARG A 1 118 ? -0.869 -8.606 4.739 1.00 97.81 118 ARG A CA 1
ATOM 835 C C . ARG A 1 118 ? -2.316 -8.136 4.653 1.00 97.81 118 ARG A C 1
ATOM 837 O O . ARG A 1 118 ? -3.170 -8.651 5.365 1.00 97.81 118 ARG A O 1
ATOM 844 N N . GLY A 1 119 ? -2.582 -7.111 3.853 1.00 96.94 119 GLY A N 1
ATOM 845 C CA . GLY A 1 119 ? -3.894 -6.485 3.798 1.00 96.94 119 GLY A CA 1
ATOM 846 C C . GLY A 1 119 ? -4.910 -7.243 2.953 1.00 96.94 119 GLY A C 1
ATOM 847 O O . GLY A 1 119 ? -4.612 -8.232 2.277 1.00 96.94 119 GLY A O 1
ATOM 848 N N . GLN A 1 120 ? -6.128 -6.715 2.972 1.00 97.25 120 GLN A N 1
ATOM 849 C CA . GLN A 1 120 ? -7.248 -7.196 2.178 1.00 97.25 120 GLN A CA 1
ATOM 850 C C . GLN A 1 120 ? -7.501 -6.263 0.995 1.00 97.25 120 GLN A C 1
ATOM 852 O O . GLN A 1 120 ? -7.295 -5.050 1.065 1.00 97.25 120 GLN A O 1
ATOM 857 N N . GLU A 1 121 ? -7.938 -6.852 -0.109 1.00 97.06 121 GLU A N 1
ATOM 858 C CA . GLU A 1 121 ? -8.376 -6.124 -1.292 1.00 97.06 121 GLU A CA 1
ATOM 859 C C . GLU A 1 121 ? -9.877 -5.827 -1.138 1.00 97.06 121 GLU A C 1
ATOM 861 O O . GLU A 1 121 ? -10.659 -6.768 -1.011 1.00 97.06 121 GLU A O 1
ATOM 866 N N . PRO A 1 122 ? -10.294 -4.552 -1.074 1.00 95.19 122 PRO A N 1
ATOM 867 C CA . PRO A 1 122 ? -11.698 -4.182 -0.998 1.00 95.19 122 PRO A CA 1
ATOM 868 C C . PRO A 1 122 ? -12.386 -4.414 -2.348 1.00 95.19 122 PRO A C 1
ATOM 870 O O . PRO A 1 122 ? -11.735 -4.425 -3.391 1.00 95.19 122 PRO A O 1
ATOM 873 N N . ALA A 1 123 ? -13.719 -4.506 -2.337 1.00 95.06 123 ALA A N 1
ATOM 874 C CA . ALA A 1 123 ? -14.521 -4.738 -3.544 1.00 95.06 123 ALA A CA 1
ATOM 875 C C . ALA A 1 123 ? -14.301 -3.686 -4.649 1.00 95.06 123 ALA A C 1
ATOM 877 O O . ALA A 1 123 ? -14.395 -3.993 -5.832 1.00 95.06 123 ALA A O 1
ATOM 878 N N . GLN A 1 124 ? -13.993 -2.440 -4.275 1.00 95.56 124 GLN A N 1
ATOM 879 C CA . GLN A 1 124 ? -13.643 -1.380 -5.217 1.00 95.56 124 GLN A CA 1
ATOM 880 C C . GLN A 1 124 ? -12.369 -0.663 -4.787 1.00 95.56 124 GLN A C 1
ATOM 882 O O . GLN A 1 124 ? -12.219 -0.302 -3.622 1.00 95.56 124 GLN A O 1
ATOM 887 N N . ALA A 1 125 ? -11.485 -0.378 -5.745 1.00 97.00 125 ALA A N 1
ATOM 888 C CA . ALA A 1 125 ? -10.295 0.435 -5.516 1.00 97.00 125 ALA A CA 1
ATOM 889 C C . ALA A 1 125 ? -10.647 1.887 -5.133 1.00 97.00 125 ALA A C 1
ATOM 891 O O . ALA A 1 125 ? -11.645 2.447 -5.593 1.00 97.00 125 ALA A O 1
ATOM 892 N N . CYS A 1 126 ? -9.787 2.537 -4.339 1.00 96.88 126 CYS A N 1
ATOM 893 C CA . CYS A 1 126 ? -9.983 3.945 -3.983 1.00 96.88 126 CYS A CA 1
ATOM 894 C C . CYS A 1 126 ? -9.873 4.874 -5.206 1.00 96.88 126 CYS A C 1
ATOM 896 O O . CYS A 1 126 ? -9.218 4.540 -6.196 1.00 96.88 126 CYS A O 1
ATOM 898 N N . ALA A 1 127 ? -10.436 6.083 -5.116 1.00 95.69 127 ALA A N 1
ATOM 899 C CA . ALA A 1 127 ? -10.477 7.048 -6.225 1.00 95.69 127 ALA A CA 1
ATOM 900 C C . ALA A 1 127 ? -9.091 7.394 -6.814 1.00 95.69 127 ALA A C 1
ATOM 902 O O . ALA A 1 127 ? -8.947 7.632 -8.012 1.00 95.69 127 ALA A O 1
ATOM 903 N N . SER A 1 128 ? -8.044 7.404 -5.986 1.00 94.94 128 SER A N 1
ATOM 904 C CA . SER A 1 128 ? -6.664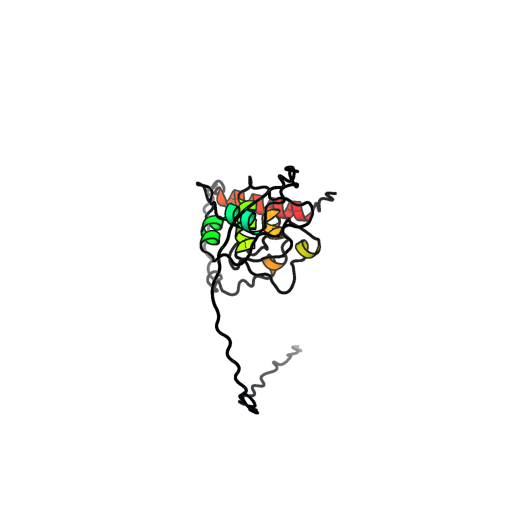 7.618 -6.445 1.00 94.94 128 SER A CA 1
ATOM 905 C C . SER A 1 128 ? -6.079 6.378 -7.129 1.00 94.94 128 SER A C 1
ATOM 907 O O . SER A 1 128 ? -5.391 6.499 -8.135 1.00 94.94 128 SER A O 1
ATOM 909 N N . CYS A 1 129 ? -6.389 5.176 -6.641 1.00 96.38 129 CYS A N 1
ATOM 910 C CA . CYS A 1 129 ? -5.911 3.933 -7.251 1.00 96.38 129 CYS A CA 1
ATOM 911 C C . CYS A 1 129 ? -6.611 3.600 -8.571 1.00 96.38 129 CYS A C 1
ATOM 913 O O . CYS A 1 129 ? -5.963 3.011 -9.431 1.00 96.38 129 CYS A O 1
ATOM 915 N N . LYS A 1 130 ? -7.875 4.015 -8.759 1.00 96.06 130 LYS A N 1
ATOM 916 C CA . LYS A 1 130 ? -8.565 3.946 -10.063 1.00 96.06 130 LYS A CA 1
ATOM 917 C C . LYS A 1 130 ? -7.797 4.705 -11.156 1.00 96.06 130 LYS A C 1
ATOM 919 O O . LYS A 1 130 ? -7.783 4.278 -12.299 1.00 96.06 130 LYS A O 1
ATOM 924 N N . ARG A 1 131 ? -7.084 5.774 -10.780 1.00 94.81 131 ARG A N 1
ATOM 925 C CA . ARG A 1 131 ? -6.183 6.559 -11.646 1.00 94.81 131 ARG A CA 1
ATOM 926 C C . ARG A 1 131 ? -4.749 6.015 -11.684 1.00 94.81 131 ARG A C 1
ATOM 928 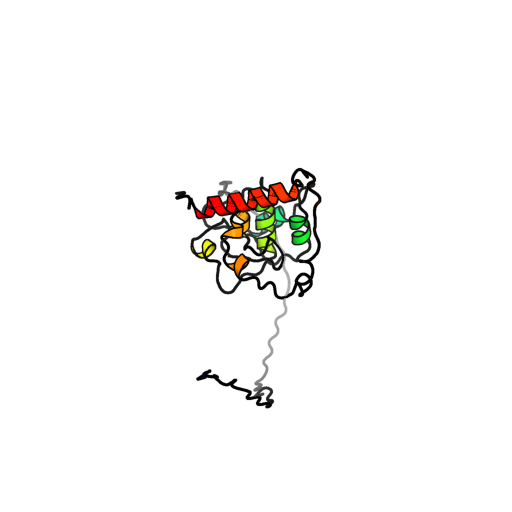O O . ARG A 1 131 ? -3.812 6.764 -11.916 1.00 94.81 131 ARG A O 1
ATOM 935 N N . GLN A 1 132 ? -4.565 4.734 -11.372 1.00 94.25 132 GLN A N 1
ATOM 936 C CA . GLN A 1 132 ? -3.265 4.062 -11.369 1.00 94.25 132 GLN A CA 1
ATOM 937 C C . GLN A 1 132 ? -2.197 4.724 -10.465 1.00 94.25 132 GLN A C 1
ATOM 939 O O . GLN A 1 132 ? -1.003 4.680 -10.750 1.00 94.25 132 GLN A O 1
ATOM 944 N N . ALA A 1 133 ? -2.591 5.276 -9.308 1.00 93.00 133 ALA A N 1
ATOM 945 C CA . ALA A 1 133 ? -1.627 5.761 -8.315 1.00 93.00 133 ALA A CA 1
ATOM 946 C C . ALA A 1 133 ? -0.890 4.613 -7.599 1.00 93.00 133 ALA A C 1
ATOM 948 O O . ALA A 1 133 ? -1.520 3.629 -7.199 1.00 93.00 133 ALA A O 1
ATOM 949 N N . GLY A 1 134 ? 0.414 4.783 -7.371 1.00 95.12 134 GLY A N 1
ATOM 950 C CA . GLY A 1 134 ? 1.265 3.846 -6.627 1.00 95.12 134 GLY A CA 1
ATOM 951 C C . GLY A 1 134 ? 1.824 2.686 -7.469 1.00 95.12 134 GLY A C 1
ATOM 952 O O . GLY A 1 134 ? 1.410 2.492 -8.614 1.00 95.12 134 GLY A O 1
ATOM 953 N N . PRO A 1 135 ? 2.800 1.938 -6.925 1.00 97.12 135 PRO A N 1
ATOM 954 C CA . PRO A 1 135 ? 3.502 0.892 -7.665 1.00 97.12 135 PRO A CA 1
ATOM 955 C C . PRO A 1 135 ? 2.752 -0.445 -7.700 1.00 97.12 135 PRO A C 1
ATOM 957 O O . PRO A 1 135 ? 3.015 -1.253 -8.584 1.00 97.12 135 PRO A O 1
ATOM 960 N N . PHE A 1 136 ? 1.833 -0.707 -6.767 1.00 97.94 136 PHE A N 1
ATOM 961 C CA . PHE A 1 136 ? 1.194 -2.015 -6.650 1.00 97.94 136 PHE A CA 1
ATOM 962 C C . PHE A 1 136 ? 0.010 -2.158 -7.603 1.00 97.94 136 PHE A C 1
ATOM 964 O O . PHE A 1 136 ? -0.790 -1.230 -7.757 1.00 97.94 136 PHE A O 1
ATOM 971 N N . VAL A 1 137 ? -0.153 -3.359 -8.165 1.00 97.38 137 VAL A N 1
ATOM 972 C CA . VAL A 1 137 ? -1.280 -3.690 -9.056 1.00 97.38 137 VAL A CA 1
ATOM 973 C C . VAL A 1 137 ? -2.618 -3.542 -8.329 1.00 97.38 137 VAL A C 1
ATOM 975 O O . VAL A 1 137 ? -3.562 -2.969 -8.870 1.00 97.38 137 VAL A O 1
ATOM 978 N N . LYS A 1 138 ? -2.692 -4.024 -7.082 1.00 97.56 138 LYS A N 1
ATOM 979 C CA . LYS A 1 138 ? -3.935 -4.087 -6.303 1.00 97.56 138 LYS A CA 1
ATOM 980 C C . LYS A 1 138 ? -4.046 -2.953 -5.289 1.00 97.56 138 LYS A C 1
ATOM 982 O O . LYS A 1 138 ? -3.062 -2.518 -4.690 1.00 97.56 138 LYS A O 1
ATOM 987 N N . CYS A 1 139 ? -5.273 -2.502 -5.044 1.00 97.88 139 CYS A N 1
ATOM 988 C CA . CYS A 1 139 ? -5.566 -1.510 -4.015 1.00 97.88 139 CYS A CA 1
ATOM 989 C C . CYS A 1 139 ? -5.795 -2.224 -2.678 1.00 97.88 139 CYS A C 1
ATOM 991 O O . CYS A 1 139 ? -6.890 -2.694 -2.424 1.00 97.88 139 CYS A O 1
ATOM 993 N N . VAL A 1 140 ? -4.772 -2.341 -1.831 1.00 98.12 140 VAL A N 1
ATOM 994 C CA . VAL A 1 140 ? -4.856 -3.133 -0.589 1.00 98.12 140 VAL A CA 1
ATOM 995 C C . VAL A 1 140 ? -5.011 -2.232 0.635 1.00 98.12 140 VAL A C 1
ATOM 997 O O . VAL A 1 140 ? -4.348 -1.199 0.732 1.00 98.12 140 VAL A O 1
ATOM 1000 N N . VAL A 1 141 ? -5.866 -2.618 1.584 1.00 97.50 141 VAL A N 1
ATOM 1001 C CA . VAL A 1 141 ? -6.080 -1.923 2.863 1.00 97.50 141 VAL A CA 1
ATOM 1002 C C . VAL A 1 141 ? -5.743 -2.857 4.021 1.00 97.50 141 VAL A C 1
ATOM 1004 O O . VAL A 1 141 ? -6.103 -4.032 4.017 1.00 97.50 141 VAL A O 1
ATOM 1007 N N . VAL A 1 142 ? -5.072 -2.322 5.040 1.00 96.62 142 VAL A N 1
ATOM 1008 C CA . VAL A 1 142 ? -4.841 -3.022 6.308 1.00 96.62 142 VAL A CA 1
ATOM 1009 C C . VAL A 1 142 ? -5.674 -2.337 7.385 1.00 96.62 142 VAL A C 1
ATOM 1011 O O . VAL A 1 142 ? -5.441 -1.169 7.703 1.00 96.62 142 VAL A O 1
ATOM 1014 N N . GLN A 1 143 ? -6.657 -3.049 7.937 1.00 92.94 143 GLN A N 1
ATOM 1015 C CA . GLN A 1 143 ? -7.573 -2.490 8.933 1.00 92.94 143 GLN A CA 1
ATOM 1016 C C . GLN A 1 143 ? -6.808 -1.942 10.150 1.00 92.94 143 GLN A C 1
ATOM 1018 O O . GLN A 1 143 ? -5.892 -2.578 10.671 1.00 92.94 143 GLN A O 1
ATOM 1023 N N . GLY A 1 144 ? -7.151 -0.724 10.582 1.00 91.50 144 GLY A N 1
ATOM 1024 C CA . GLY A 1 144 ? -6.526 -0.065 11.736 1.00 91.50 144 GLY A CA 1
ATOM 1025 C C . GLY A 1 144 ? -5.044 0.314 11.572 1.00 91.50 144 GLY A C 1
ATOM 1026 O O . GLY A 1 144 ? -4.431 0.789 12.531 1.00 91.50 144 GLY A O 1
ATOM 1027 N N . LYS A 1 145 ? -4.441 0.126 10.390 1.00 94.88 145 LYS A N 1
ATOM 1028 C CA . LYS A 1 145 ? -3.048 0.502 10.083 1.00 94.88 145 LYS A CA 1
ATOM 1029 C C . LYS A 1 145 ? -3.007 1.535 8.956 1.00 94.88 145 LYS A C 1
ATOM 1031 O O . LYS A 1 145 ? -4.039 1.920 8.412 1.00 94.88 145 LYS A O 1
ATOM 1036 N N . LEU A 1 146 ? -1.811 2.055 8.662 1.00 94.44 146 LEU A N 1
ATOM 1037 C CA . LEU A 1 146 ? -1.558 3.023 7.577 1.00 94.44 146 LEU A CA 1
ATOM 1038 C C . LEU A 1 146 ? -2.487 4.254 7.614 1.00 94.44 146 LEU A C 1
ATOM 1040 O O . LEU A 1 146 ? -2.864 4.826 6.591 1.00 94.44 146 LEU A O 1
ATOM 1044 N N . ALA A 1 147 ? -2.905 4.636 8.826 1.00 91.81 147 ALA A N 1
ATOM 1045 C CA . ALA A 1 147 ? -3.890 5.679 9.083 1.00 91.81 147 ALA A CA 1
ATOM 1046 C C . ALA A 1 147 ? -5.194 5.536 8.268 1.00 91.81 147 ALA A C 1
ATOM 1048 O O . ALA A 1 147 ? -5.766 6.558 7.894 1.00 91.81 147 ALA A O 1
ATOM 1049 N N . GLY A 1 148 ? -5.631 4.306 7.973 1.00 92.94 148 GLY A N 1
ATOM 1050 C CA . GLY A 1 148 ? -6.853 4.009 7.215 1.00 92.94 148 GLY A CA 1
ATOM 1051 C C . GLY A 1 148 ? -6.738 4.195 5.696 1.00 92.94 148 GLY A C 1
ATOM 1052 O O . GLY A 1 148 ? -7.738 4.095 4.991 1.00 92.94 148 GLY A O 1
ATOM 1053 N N . ALA A 1 149 ? -5.547 4.487 5.167 1.00 96.69 149 ALA A N 1
ATOM 1054 C CA . ALA A 1 149 ? -5.322 4.571 3.726 1.00 96.69 149 ALA A CA 1
ATOM 1055 C C . ALA A 1 149 ? -4.940 3.208 3.125 1.00 96.69 149 ALA A C 1
ATOM 1057 O O . ALA A 1 149 ? -4.413 2.330 3.808 1.00 96.69 149 ALA A O 1
ATOM 1058 N N . CYS A 1 150 ? -5.163 3.047 1.817 1.00 97.75 150 CYS A N 1
ATOM 1059 C CA . CYS A 1 150 ? -4.609 1.911 1.081 1.00 97.75 150 CYS A CA 1
ATOM 1060 C C . CYS A 1 150 ? -3.085 2.020 0.926 1.00 97.75 150 CYS A C 1
ATOM 1062 O O . CYS A 1 150 ? -2.512 3.112 0.988 1.00 97.75 150 CYS A O 1
ATOM 1064 N N . THR A 1 151 ? -2.440 0.894 0.643 1.00 98.12 151 THR A N 1
ATOM 1065 C CA . THR A 1 151 ? -0.982 0.764 0.515 1.00 98.12 151 THR A CA 1
ATOM 1066 C C . THR A 1 151 ? -0.404 1.628 -0.603 1.00 98.12 151 THR A C 1
ATOM 1068 O O . THR A 1 151 ? 0.608 2.285 -0.393 1.00 98.12 151 THR A O 1
ATOM 1071 N N . ASN A 1 152 ? -1.073 1.727 -1.754 1.00 98.12 152 ASN A N 1
ATOM 1072 C CA . ASN A 1 152 ? -0.657 2.596 -2.863 1.00 98.12 152 ASN A CA 1
ATOM 1073 C C . ASN A 1 152 ? -0.669 4.089 -2.484 1.00 98.12 152 ASN A C 1
ATOM 1075 O O . ASN A 1 152 ? 0.261 4.826 -2.810 1.00 98.12 152 ASN A O 1
ATOM 1079 N N . CYS A 1 153 ? -1.703 4.548 -1.770 1.00 97.44 153 CYS A N 1
ATOM 1080 C CA . CYS A 1 153 ? -1.758 5.930 -1.286 1.00 97.44 153 CYS A CA 1
ATOM 1081 C C . CYS A 1 153 ? -0.747 6.181 -0.164 1.00 97.44 153 CYS A C 1
ATOM 1083 O O . CYS A 1 153 ? -0.162 7.263 -0.124 1.00 97.44 153 CYS A O 1
ATOM 1085 N N . HIS A 1 154 ? -0.531 5.198 0.717 1.00 97.44 154 HIS A N 1
ATOM 1086 C CA . HIS A 1 154 ? 0.481 5.277 1.770 1.00 97.44 154 HIS A CA 1
ATOM 1087 C C . HIS A 1 154 ? 1.886 5.394 1.183 1.00 97.44 154 HIS A C 1
ATOM 1089 O O . HIS A 1 154 ? 2.610 6.307 1.560 1.00 97.44 154 HIS A O 1
ATOM 1095 N N . TYR A 1 155 ? 2.219 4.567 0.186 1.00 97.62 155 TYR A N 1
ATOM 1096 C CA . TYR A 1 155 ? 3.504 4.597 -0.521 1.00 97.62 155 TYR A CA 1
ATOM 1097 C C . TYR A 1 155 ? 3.832 6.001 -1.051 1.00 97.62 155 TYR A C 1
ATOM 1099 O O . TYR A 1 155 ? 4.899 6.550 -0.799 1.00 97.62 155 TYR A O 1
ATOM 1107 N N . GLY A 1 156 ? 2.873 6.645 -1.724 1.00 94.25 156 GLY A N 1
ATOM 1108 C CA . GLY A 1 156 ? 3.042 8.008 -2.239 1.00 94.25 156 GLY A CA 1
ATOM 1109 C C . GLY A 1 156 ? 2.977 9.116 -1.180 1.00 94.25 156 GLY A C 1
ATOM 1110 O O . GLY A 1 156 ? 2.896 10.283 -1.550 1.00 94.25 156 GLY A O 1
ATOM 1111 N N . SER A 1 157 ? 2.922 8.786 0.118 1.00 92.75 157 SER A N 1
ATOM 1112 C CA . SER A 1 157 ? 2.625 9.728 1.217 1.00 92.75 157 SER A CA 1
ATOM 1113 C C . SER A 1 157 ? 1.318 10.522 1.025 1.00 92.75 157 SER A C 1
ATOM 1115 O O . SER A 1 157 ? 1.084 11.541 1.672 1.00 92.75 157 SER A O 1
ATOM 1117 N N . GLY A 1 158 ? 0.434 10.041 0.148 1.00 91.31 158 GLY A N 1
ATOM 1118 C CA . GLY A 1 158 ? -0.827 10.665 -0.245 1.00 91.31 158 GLY A CA 1
ATOM 1119 C C . GLY A 1 158 ? -2.025 10.141 0.542 1.00 91.31 158 GLY A C 1
ATOM 1120 O O . GLY A 1 158 ? -3.149 10.185 0.042 1.00 91.31 158 GLY A O 1
ATOM 1121 N N . SER A 1 159 ? -1.810 9.616 1.752 1.00 91.50 159 SER A N 1
ATOM 1122 C CA . SER A 1 159 ? -2.833 8.936 2.559 1.00 91.50 159 SER A CA 1
ATOM 1123 C C . SER A 1 159 ? -4.094 9.779 2.783 1.00 91.50 159 SER A C 1
ATOM 1125 O O . SER A 1 159 ? -5.192 9.235 2.833 1.00 91.50 159 SER A O 1
ATOM 1127 N N . CYS A 1 160 ? -3.978 11.106 2.858 1.00 90.00 160 CYS A N 1
ATOM 1128 C CA . CYS A 1 160 ? -5.122 12.019 2.983 1.00 90.00 160 CYS A CA 1
ATOM 1129 C C . CYS A 1 160 ? -6.042 12.076 1.761 1.00 90.00 160 CYS A C 1
ATOM 1131 O O . CYS A 1 160 ? -7.239 12.278 1.938 1.00 90.00 160 CYS A O 1
ATOM 1133 N N . ARG A 1 161 ? -5.522 11.839 0.550 1.00 89.81 161 ARG A N 1
ATOM 1134 C CA . ARG A 1 161 ? -6.327 11.780 -0.683 1.00 89.81 161 ARG A CA 1
ATOM 1135 C C . ARG A 1 161 ? -6.957 10.393 -0.909 1.00 89.81 161 ARG A C 1
ATOM 1137 O O . ARG A 1 161 ? -7.514 10.121 -1.974 1.00 89.81 161 ARG A O 1
ATOM 1144 N N . CYS A 1 162 ? -6.801 9.463 0.036 1.00 95.31 162 CYS A N 1
ATOM 1145 C CA . CYS A 1 162 ? -7.359 8.121 -0.078 1.00 95.31 162 CYS A CA 1
ATOM 1146 C C . CYS A 1 162 ? -8.831 8.127 0.348 1.00 95.31 162 CYS A C 1
ATOM 1148 O O . CYS A 1 162 ? -9.139 8.427 1.500 1.00 95.31 162 CYS A O 1
ATOM 1150 N N . SER A 1 163 ? -9.737 7.733 -0.550 1.00 94.88 163 SER A N 1
ATOM 1151 C CA . SER A 1 163 ? -11.178 7.712 -0.259 1.00 94.88 163 SER A CA 1
ATOM 1152 C C . SER A 1 163 ? -11.563 6.733 0.862 1.00 94.88 163 SER A C 1
ATOM 1154 O O . SER A 1 163 ? -12.546 6.960 1.555 1.00 94.88 163 SER A O 1
ATOM 1156 N N . PHE A 1 164 ? -10.766 5.691 1.130 1.00 93.12 164 PHE A N 1
ATOM 1157 C CA . PHE A 1 164 ? -11.013 4.789 2.268 1.00 93.12 164 PHE A CA 1
ATOM 1158 C C . PHE A 1 164 ? -10.784 5.445 3.623 1.00 93.12 164 PHE A C 1
ATOM 1160 O O . PHE A 1 164 ? -11.429 5.085 4.605 1.00 93.12 164 PHE A O 1
ATOM 1167 N N . ARG A 1 165 ? -9.909 6.450 3.672 1.00 88.25 165 ARG A N 1
ATOM 1168 C CA . ARG A 1 165 ? -9.579 7.151 4.909 1.00 88.25 165 ARG A CA 1
ATOM 1169 C C . ARG A 1 165 ? -10.750 7.982 5.433 1.00 88.25 165 ARG A C 1
ATOM 1171 O O . ARG A 1 165 ? -10.847 8.211 6.631 1.00 88.25 165 ARG A O 1
ATOM 1178 N N . GLN A 1 166 ? -11.616 8.430 4.528 1.00 70.38 166 GLN A N 1
ATOM 1179 C CA . GLN A 1 166 ? -12.851 9.154 4.838 1.00 70.38 166 GLN A CA 1
ATOM 1180 C C . GLN A 1 166 ? -14.001 8.193 5.164 1.00 70.38 166 GLN A C 1
ATOM 1182 O O . GLN A 1 166 ? -14.896 8.545 5.919 1.00 70.38 166 GLN A O 1
ATOM 1187 N N . ASN A 1 167 ? -13.940 6.969 4.629 1.00 58.94 167 ASN A N 1
ATOM 1188 C CA . ASN A 1 167 ? -14.973 5.947 4.765 1.00 58.94 167 ASN A CA 1
ATOM 1189 C C . ASN A 1 167 ? -14.663 4.900 5.844 1.00 58.94 167 ASN A C 1
ATOM 1191 O O . ASN A 1 167 ? -15.283 3.843 5.867 1.00 58.94 167 ASN A O 1
ATOM 1195 N N . THR A 1 168 ? -13.672 5.145 6.707 1.00 55.84 168 THR A N 1
ATOM 1196 C CA . THR A 1 168 ? -13.484 4.324 7.905 1.00 55.84 168 THR A CA 1
ATOM 1197 C C . THR A 1 168 ? -14.436 4.896 8.953 1.00 55.84 168 THR A C 1
ATOM 1199 O O . THR A 1 168 ? -14.128 5.962 9.496 1.00 55.84 168 THR A O 1
ATOM 1202 N N . PRO A 1 169 ? -15.614 4.293 9.205 1.00 44.41 169 PRO A N 1
ATOM 1203 C CA . PRO A 1 169 ? -16.507 4.821 10.218 1.00 44.41 169 PRO A CA 1
ATOM 1204 C C . PRO A 1 169 ? -15.747 4.834 11.543 1.00 44.41 169 PRO A C 1
ATOM 1206 O O . PRO A 1 169 ? -15.171 3.828 11.955 1.00 44.41 169 PRO A O 1
ATOM 1209 N N . ALA A 1 170 ? -15.757 5.974 12.231 1.00 48.28 170 ALA A N 1
ATOM 1210 C CA . ALA A 1 170 ? -15.259 6.118 13.598 1.00 48.28 170 ALA A CA 1
ATOM 1211 C C . ALA A 1 170 ? -16.092 5.309 14.625 1.00 48.28 170 ALA A C 1
ATOM 1213 O O . ALA A 1 170 ? -16.057 5.583 15.823 1.00 48.28 170 ALA A O 1
ATOM 1214 N N . SER A 1 171 ? -16.845 4.309 14.170 1.00 40.78 171 SER A N 1
ATOM 1215 C CA . SER A 1 171 ? -17.798 3.507 14.926 1.00 40.78 171 SER A CA 1
ATOM 1216 C C . SER A 1 171 ? -17.102 2.347 15.631 1.00 40.78 171 SER A C 1
ATOM 1218 O O . SER A 1 171 ? -17.410 1.188 15.397 1.00 40.78 171 SER A O 1
ATOM 1220 N N . SER A 1 172 ? -16.131 2.671 16.481 1.00 46.78 172 SER A N 1
ATOM 1221 C CA . SER A 1 172 ? -15.778 1.848 17.649 1.00 46.78 172 SER A CA 1
ATOM 1222 C C . SER A 1 172 ? -14.922 2.5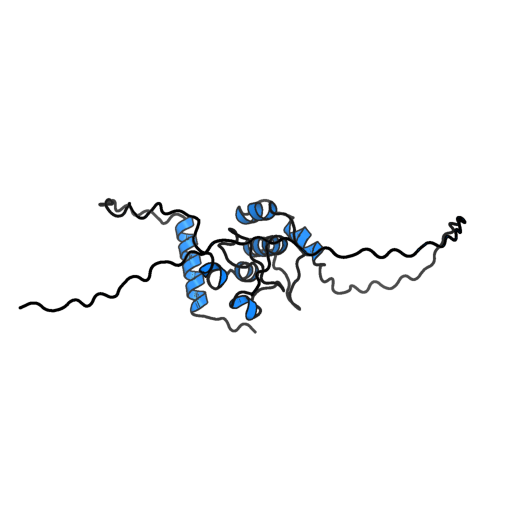96 18.678 1.00 46.78 172 SER A C 1
ATOM 1224 O O . SER A 1 172 ? -14.477 1.990 19.648 1.00 46.78 172 SER A O 1
ATOM 1226 N N . VAL A 1 173 ? -14.681 3.905 18.515 1.00 49.72 173 VAL A N 1
ATOM 1227 C CA . VAL A 1 173 ? -14.137 4.726 19.605 1.00 49.72 173 VAL A CA 1
ATOM 1228 C C . VAL A 1 173 ? -15.283 5.540 20.179 1.00 49.72 173 VAL A C 1
ATOM 1230 O O . VAL A 1 173 ? -15.507 6.695 19.823 1.00 49.72 173 VAL A O 1
ATOM 1233 N N . THR A 1 174 ? -16.029 4.849 21.031 1.00 39.88 174 THR A N 1
ATOM 1234 C CA . THR A 1 174 ? -16.921 5.337 22.076 1.00 39.88 174 THR A CA 1
ATOM 1235 C C . THR A 1 174 ? -16.679 6.809 22.414 1.00 39.88 174 THR A C 1
ATOM 1237 O O . THR A 1 174 ? -15.636 7.187 22.947 1.00 39.88 174 THR A O 1
ATOM 1240 N N . GLU A 1 175 ? -17.633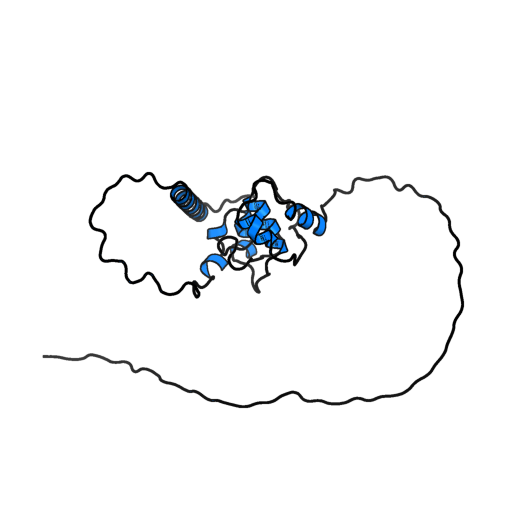 7.659 22.041 1.00 46.66 175 GLU A N 1
ATOM 1241 C CA . GLU A 1 175 ? -18.487 8.386 22.986 1.00 46.66 175 GLU A CA 1
ATOM 1242 C C . GLU A 1 175 ? -17.898 8.662 24.391 1.00 46.66 175 GLU A C 1
ATOM 1244 O O . GLU A 1 175 ? -18.525 8.393 25.405 1.00 46.66 175 GLU A O 1
ATOM 1249 N N . LEU A 1 176 ? -16.684 9.202 24.496 1.00 51.44 176 LEU A N 1
ATOM 1250 C CA . LEU A 1 176 ? -16.146 9.681 25.775 1.00 51.44 176 LEU A CA 1
ATOM 1251 C C . LEU A 1 176 ? -15.235 10.886 25.556 1.00 51.44 176 LEU A C 1
ATOM 1253 O O . LEU A 1 176 ? -14.049 10.876 25.872 1.00 51.44 176 LEU A O 1
ATOM 1257 N N . LYS A 1 177 ? -15.789 11.945 24.952 1.00 41.62 177 LYS A N 1
ATOM 1258 C CA . LYS A 1 177 ? -15.218 13.307 25.028 1.00 41.62 177 LYS A CA 1
ATOM 1259 C C . LYS A 1 177 ? -16.187 14.433 24.635 1.00 41.62 177 LYS A C 1
ATOM 1261 O O . LYS A 1 177 ? -15.746 15.488 24.185 1.00 41.62 177 LYS A O 1
ATOM 1266 N N . ARG A 1 178 ? -17.504 14.257 24.825 1.00 47.91 178 ARG A N 1
ATOM 1267 C CA . ARG A 1 178 ? -18.485 15.360 24.679 1.00 47.91 178 ARG A CA 1
ATOM 1268 C C . ARG A 1 178 ? -18.767 16.140 25.972 1.00 47.91 178 ARG A C 1
ATOM 1270 O O . ARG A 1 178 ? -19.452 17.151 25.910 1.00 47.91 178 ARG A O 1
ATOM 1277 N N . THR A 1 179 ? -18.146 15.794 27.100 1.00 46.16 179 THR A N 1
ATOM 1278 C CA . THR A 1 179 ? -18.290 16.518 28.378 1.00 46.16 179 THR A CA 1
ATOM 1279 C C . THR A 1 179 ? -16.940 16.967 28.950 1.00 46.16 179 THR A C 1
ATOM 1281 O O . THR A 1 179 ? -16.542 16.603 30.045 1.00 46.16 179 THR A O 1
ATOM 1284 N N . SER A 1 180 ? -16.182 17.781 28.209 1.00 46.81 180 SER A N 1
ATOM 1285 C CA . SER A 1 180 ? -15.073 18.550 28.809 1.00 46.81 180 SER A CA 1
ATOM 1286 C C . SER A 1 180 ? -14.804 19.849 28.042 1.00 46.81 180 SER A C 1
ATOM 1288 O O . SER A 1 180 ? -13.691 20.182 27.649 1.00 46.81 180 SER A O 1
ATOM 1290 N N . LYS A 1 181 ? -15.881 20.589 27.764 1.00 48.56 181 LYS A N 1
ATOM 1291 C CA . LYS A 1 181 ? -15.848 21.992 27.328 1.00 48.56 181 LYS A CA 1
ATOM 1292 C C . LYS A 1 181 ? -16.583 22.824 28.374 1.00 48.56 181 LYS A C 1
ATOM 1294 O O . LYS A 1 181 ? -17.676 23.308 28.117 1.00 48.56 181 LYS A O 1
ATOM 1299 N N . ARG A 1 182 ? -16.026 22.908 29.585 1.00 50.78 182 ARG A N 1
ATOM 1300 C CA . ARG A 1 182 ? -16.390 23.934 30.579 1.00 50.78 182 ARG A CA 1
ATOM 1301 C C . ARG A 1 182 ? -15.416 23.970 31.765 1.00 50.78 182 ARG A C 1
ATOM 1303 O O . ARG A 1 182 ? -15.841 24.001 32.902 1.00 50.78 182 ARG A O 1
ATOM 1310 N N . ASN A 1 183 ? -14.107 23.936 31.512 1.00 53.09 183 ASN A N 1
ATOM 1311 C CA . ASN A 1 183 ? -13.133 24.571 32.410 1.00 53.09 183 ASN A CA 1
ATOM 1312 C C . ASN A 1 183 ? -11.728 24.515 31.807 1.00 53.09 183 ASN A C 1
ATOM 1314 O O . ASN A 1 183 ? -11.019 23.526 31.946 1.00 53.09 183 ASN A O 1
ATOM 1318 N N . MET A 1 184 ? -11.319 25.573 31.112 1.00 42.44 184 MET A N 1
ATOM 1319 C CA . MET A 1 184 ? -9.891 25.856 30.966 1.00 42.44 184 MET A CA 1
ATOM 1320 C C . MET A 1 184 ? -9.708 27.363 30.844 1.00 42.44 184 MET A C 1
ATOM 1322 O O . MET A 1 184 ? -9.344 27.906 29.801 1.00 42.44 184 MET A O 1
ATOM 1326 N N . GLY A 1 185 ? -10.029 28.039 31.947 1.00 46.16 185 GLY A N 1
ATOM 1327 C CA . GLY A 1 185 ? -9.464 29.342 32.229 1.00 46.16 185 GLY A CA 1
ATOM 1328 C C . GLY A 1 185 ? -7.940 29.225 32.259 1.00 46.16 185 GLY A C 1
ATOM 1329 O O . GLY A 1 185 ? -7.376 28.416 32.987 1.00 46.16 185 GLY A O 1
ATOM 1330 N N . GLN A 1 186 ? -7.307 30.021 31.402 1.00 51.19 186 GLN A N 1
ATOM 1331 C CA . GLN A 1 186 ? -6.059 30.724 31.682 1.00 51.19 186 GLN A CA 1
ATOM 1332 C C . GLN A 1 186 ? -4.894 29.897 32.246 1.00 51.19 186 GLN A C 1
ATOM 1334 O O . GLN A 1 186 ? -4.618 29.948 33.435 1.00 51.19 186 GLN A O 1
ATOM 1339 N N . ARG A 1 187 ? -4.082 29.305 31.361 1.00 49.81 187 ARG A N 1
ATOM 1340 C CA . ARG A 1 187 ? -2.613 29.335 31.506 1.00 49.81 187 ARG A CA 1
ATOM 1341 C C . ARG A 1 187 ? -1.983 29.489 30.123 1.00 49.81 187 ARG A C 1
ATOM 1343 O O . ARG A 1 187 ? -1.814 28.521 29.385 1.00 49.81 18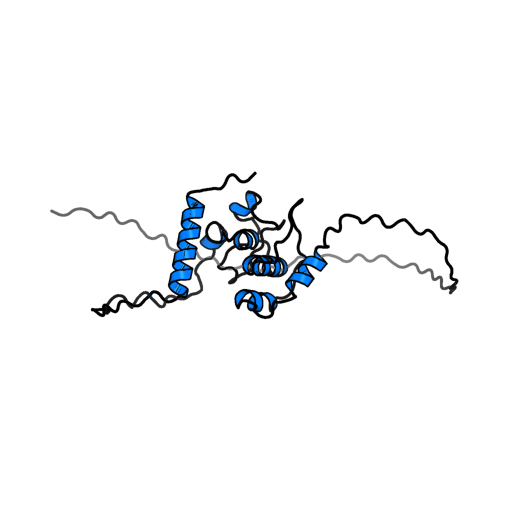7 ARG A O 1
ATOM 1350 N N . LYS A 1 188 ? -1.657 30.731 29.752 1.00 49.62 188 LYS A N 1
ATOM 1351 C CA . LYS A 1 188 ? -0.733 31.017 28.649 1.00 49.62 188 LYS A CA 1
ATOM 1352 C C . LYS A 1 188 ? 0.660 30.571 29.097 1.00 49.62 188 LYS A C 1
ATOM 1354 O O . LYS A 1 188 ? 1.393 31.339 29.701 1.00 49.62 188 LYS A O 1
ATOM 1359 N N . ALA A 1 189 ? 1.012 29.326 28.810 1.00 47.38 189 ALA A N 1
ATOM 1360 C CA . ALA A 1 189 ? 2.404 28.928 28.685 1.00 47.38 189 ALA A CA 1
ATOM 1361 C C . ALA A 1 189 ? 2.681 28.789 27.188 1.00 47.38 189 ALA A C 1
ATOM 1363 O O . ALA A 1 189 ? 1.976 28.059 26.487 1.00 47.38 189 ALA A O 1
ATOM 1364 N N . VAL A 1 190 ? 3.686 29.508 26.689 1.00 55.81 190 VAL A N 1
ATOM 1365 C CA . VAL A 1 190 ? 4.239 29.330 25.342 1.00 55.81 190 VAL A CA 1
ATOM 1366 C C . VAL A 1 190 ? 4.924 27.961 25.313 1.00 55.81 190 VAL A C 1
ATOM 1368 O O . VAL A 1 190 ? 6.138 27.830 25.436 1.00 55.81 190 VAL A O 1
ATOM 1371 N N . MET A 1 191 ? 4.125 26.898 25.229 1.00 52.22 191 MET A N 1
ATOM 1372 C CA . MET A 1 191 ? 4.623 25.547 25.037 1.00 52.22 191 MET A CA 1
ATOM 1373 C C . MET A 1 191 ? 5.023 25.423 23.571 1.00 52.22 191 MET A C 1
ATOM 1375 O O . MET A 1 191 ? 4.174 25.397 22.675 1.00 52.22 191 MET A O 1
ATOM 1379 N N . LYS A 1 192 ? 6.336 25.359 23.326 1.00 56.53 192 LYS A N 1
ATOM 1380 C CA . LYS A 1 192 ? 6.896 24.953 22.032 1.00 56.53 192 LYS A CA 1
ATOM 1381 C C . LYS A 1 192 ? 6.146 23.689 21.582 1.00 56.53 192 LYS A C 1
ATOM 1383 O O . LYS A 1 192 ? 6.015 22.760 22.385 1.00 56.53 192 LYS A O 1
ATOM 1388 N N . PRO A 1 193 ? 5.593 23.639 20.356 1.00 56.28 193 PRO A N 1
ATOM 1389 C CA . PRO A 1 193 ? 4.784 22.507 19.935 1.00 56.28 193 PRO A CA 1
ATOM 1390 C C . PRO A 1 193 ? 5.623 21.240 20.055 1.00 56.28 193 PRO A C 1
ATOM 1392 O O . PRO A 1 193 ? 6.703 21.149 19.473 1.00 56.28 193 PRO A O 1
ATOM 1395 N N . ASN A 1 194 ? 5.117 20.269 20.820 1.00 70.56 194 ASN A N 1
ATOM 1396 C CA . ASN A 1 194 ? 5.711 18.941 20.920 1.00 70.56 194 ASN A CA 1
ATOM 1397 C C . ASN A 1 194 ? 6.046 18.452 19.497 1.00 70.56 194 ASN A C 1
ATOM 1399 O O . ASN A 1 194 ? 5.238 18.636 18.581 1.00 70.56 194 ASN A O 1
ATOM 1403 N N . ARG A 1 195 ? 7.225 17.852 19.297 1.00 73.00 195 ARG A N 1
ATOM 1404 C CA . ARG A 1 195 ? 7.707 17.327 18.004 1.00 73.00 195 ARG A CA 1
ATOM 1405 C C . ARG A 1 195 ? 6.612 16.568 17.238 1.00 73.00 195 ARG A C 1
ATOM 1407 O O . ARG A 1 195 ? 6.484 16.730 16.027 1.00 73.00 195 ARG A O 1
ATOM 1414 N N . MET A 1 196 ? 5.744 15.842 17.946 1.00 62.00 196 MET A N 1
ATOM 1415 C CA . MET A 1 196 ? 4.581 15.163 17.365 1.00 62.00 196 MET A CA 1
ATOM 1416 C C . MET A 1 196 ? 3.492 16.092 16.811 1.00 62.00 196 MET A C 1
ATOM 1418 O O . MET A 1 196 ? 2.887 15.792 15.781 1.00 62.00 196 MET A O 1
ATOM 1422 N N . GLN A 1 197 ? 3.225 17.227 17.454 1.00 68.56 197 GLN A N 1
ATOM 1423 C CA . GLN A 1 197 ? 2.306 18.239 16.930 1.00 68.56 197 GLN A CA 1
ATOM 1424 C C . GLN A 1 197 ? 2.880 18.934 15.692 1.00 68.56 197 GLN A C 1
ATOM 1426 O O . GLN A 1 197 ? 2.130 19.189 14.750 1.00 68.56 197 GLN A O 1
ATOM 1431 N N . LEU A 1 198 ? 4.192 19.189 15.654 1.00 73.81 198 LEU A N 1
ATOM 1432 C CA . LEU A 1 198 ? 4.854 19.752 14.475 1.00 73.81 198 LEU A CA 1
ATOM 1433 C C . LEU A 1 198 ? 4.813 18.776 13.288 1.00 73.81 198 LEU A C 1
ATOM 1435 O O . LEU A 1 198 ? 4.492 19.189 12.176 1.00 73.81 198 LEU A O 1
ATOM 1439 N N . LEU A 1 199 ? 5.039 17.480 13.531 1.00 73.44 199 LEU A N 1
ATOM 1440 C CA . LEU A 1 199 ? 4.901 16.429 12.516 1.00 73.44 199 LEU A CA 1
ATOM 1441 C C . LEU A 1 199 ? 3.460 16.316 11.999 1.00 73.44 199 LEU A C 1
ATOM 1443 O O . LEU A 1 199 ? 3.248 16.249 10.791 1.00 73.44 199 LEU A O 1
ATOM 1447 N N . ARG A 1 200 ? 2.454 16.388 12.882 1.00 72.19 200 ARG A N 1
ATOM 1448 C CA . ARG A 1 200 ? 1.035 16.421 12.478 1.00 72.19 200 ARG A CA 1
ATOM 1449 C C . ARG A 1 200 ? 0.687 17.673 11.671 1.00 72.19 200 ARG A C 1
ATOM 1451 O O . ARG A 1 200 ? -0.063 17.572 10.705 1.00 72.19 200 ARG A O 1
ATOM 1458 N N . LYS A 1 201 ? 1.216 18.844 12.043 1.00 72.62 201 LYS A N 1
ATOM 1459 C CA . LYS A 1 201 ? 1.033 20.094 11.285 1.00 72.62 201 LYS A CA 1
ATOM 1460 C C . LYS A 1 201 ? 1.700 20.014 9.912 1.00 72.62 201 LYS A C 1
ATOM 1462 O O . LYS A 1 201 ? 1.051 20.352 8.930 1.00 72.62 201 LYS A O 1
ATOM 1467 N N . ARG A 1 202 ? 2.930 19.491 9.825 1.00 79.06 202 ARG A N 1
ATOM 1468 C CA . ARG A 1 202 ? 3.618 19.233 8.548 1.00 79.06 202 ARG A CA 1
ATOM 1469 C C . ARG A 1 202 ? 2.840 18.254 7.674 1.00 79.06 202 ARG A C 1
ATOM 1471 O O . ARG A 1 202 ? 2.614 18.564 6.516 1.00 79.06 202 ARG A O 1
ATOM 1478 N N . ALA A 1 203 ? 2.357 17.139 8.223 1.00 73.56 203 ALA A N 1
ATOM 1479 C CA . ALA A 1 203 ? 1.539 16.182 7.475 1.00 73.56 203 ALA A CA 1
ATOM 1480 C C . ALA A 1 203 ? 0.242 16.819 6.940 1.00 73.56 203 ALA A C 1
ATOM 1482 O O . ALA A 1 203 ? -0.111 16.614 5.784 1.00 73.56 203 ALA A O 1
ATOM 1483 N N . LYS A 1 204 ? -0.436 17.653 7.744 1.00 74.75 204 LYS A N 1
ATOM 1484 C CA . LYS A 1 204 ? -1.604 18.428 7.289 1.00 74.75 204 LYS A CA 1
ATOM 1485 C C . LYS A 1 204 ? -1.248 19.428 6.186 1.00 74.75 204 LYS A C 1
ATOM 1487 O O . LYS A 1 204 ? -2.017 19.568 5.243 1.00 74.75 204 LYS A O 1
ATOM 1492 N N . LEU A 1 205 ? -0.103 20.102 6.296 1.00 77.94 205 LEU A N 1
ATOM 1493 C CA . LEU A 1 205 ? 0.360 21.056 5.289 1.00 77.94 205 LEU A CA 1
ATOM 1494 C C . LEU A 1 205 ? 0.684 20.350 3.966 1.00 77.94 205 LEU A C 1
ATOM 1496 O O . LEU A 1 205 ? 0.224 20.791 2.923 1.00 77.94 205 LEU A O 1
ATOM 1500 N N . TYR A 1 206 ? 1.390 19.216 4.022 1.00 74.44 206 TYR A N 1
ATOM 1501 C CA . TYR A 1 206 ? 1.661 18.376 2.853 1.00 74.44 206 TYR A CA 1
ATOM 1502 C C . TYR A 1 206 ? 0.371 17.888 2.197 1.00 74.44 206 TYR A C 1
ATOM 1504 O O . TYR A 1 206 ? 0.256 17.945 0.980 1.00 74.44 206 TYR A O 1
ATOM 1512 N N . CYS A 1 207 ? -0.629 17.493 2.986 1.00 69.38 207 CYS A N 1
ATOM 1513 C CA . CYS A 1 207 ? -1.944 17.133 2.459 1.00 69.38 207 CYS A CA 1
ATOM 1514 C C . CYS A 1 207 ? -2.663 18.295 1.774 1.00 69.38 207 CYS A C 1
ATOM 1516 O O . CYS A 1 207 ? -3.226 18.106 0.702 1.00 69.38 207 CYS A O 1
ATOM 1518 N N . LYS A 1 208 ? -2.596 19.501 2.344 1.00 72.50 208 LYS A N 1
ATOM 1519 C CA . LYS A 1 208 ? -3.211 20.688 1.744 1.00 72.50 208 LYS A CA 1
ATOM 1520 C C . LYS A 1 208 ? -2.503 21.109 0.452 1.00 72.50 208 LYS A C 1
ATOM 1522 O O . LYS A 1 208 ? -3.166 21.386 -0.537 1.00 72.50 208 LYS A O 1
ATOM 1527 N N . LEU A 1 209 ? -1.167 21.084 0.432 1.00 72.69 209 LEU A N 1
ATOM 1528 C CA . LEU A 1 209 ? -0.372 21.370 -0.771 1.00 72.69 209 LEU A CA 1
ATOM 1529 C C . LEU A 1 209 ? -0.649 20.357 -1.886 1.00 72.69 209 LEU A C 1
ATOM 1531 O O . LEU A 1 209 ? -0.726 20.714 -3.060 1.00 72.69 209 LEU A O 1
ATOM 1535 N N . ALA A 1 210 ? -0.856 19.101 -1.500 1.00 63.81 210 ALA A N 1
ATOM 1536 C CA . ALA A 1 210 ? -1.245 18.033 -2.392 1.00 63.81 210 ALA A CA 1
ATOM 1537 C C . ALA A 1 210 ? -2.656 18.271 -2.997 1.00 63.81 210 ALA A C 1
ATOM 1539 O O . ALA A 1 210 ? -2.921 17.868 -4.123 1.00 63.81 210 ALA A O 1
ATOM 1540 N N . GLU A 1 211 ? -3.592 18.931 -2.326 1.00 63.47 211 GLU A N 1
ATOM 1541 C CA . GLU A 1 211 ? -4.903 19.236 -2.932 1.00 63.47 211 GLU A CA 1
ATOM 1542 C C . GLU A 1 211 ? -4.820 20.357 -3.979 1.00 63.47 211 GLU A C 1
ATOM 1544 O O . GLU A 1 211 ? -5.512 20.299 -4.991 1.00 63.47 211 GLU A O 1
ATOM 1549 N N . THR A 1 212 ? -3.932 21.332 -3.777 1.00 66.62 212 THR A N 1
ATOM 1550 C CA . THR A 1 212 ? -3.783 22.510 -4.650 1.00 66.62 212 THR A CA 1
ATOM 1551 C C . THR A 1 212 ? -2.905 22.299 -5.883 1.00 66.62 212 THR A C 1
ATOM 1553 O O . THR A 1 212 ? -3.070 23.019 -6.860 1.00 66.62 212 THR A O 1
ATOM 1556 N N . TYR A 1 213 ? -1.995 21.322 -5.870 1.00 54.38 213 TYR A N 1
ATOM 1557 C CA . TYR A 1 213 ? -1.108 21.034 -7.002 1.00 54.38 213 TYR A CA 1
ATOM 1558 C C . TYR A 1 213 ? -1.175 19.543 -7.363 1.00 54.38 213 TYR A C 1
ATOM 1560 O O . TYR A 1 213 ? -0.378 18.740 -6.858 1.00 54.38 213 TYR A O 1
ATOM 1568 N N . PRO A 1 214 ? -2.137 19.117 -8.204 1.00 55.03 214 PRO A N 1
ATOM 1569 C CA . PRO A 1 214 ? -2.070 17.812 -8.839 1.00 55.03 214 PRO A CA 1
ATOM 1570 C C . PRO A 1 214 ? -0.904 17.850 -9.829 1.00 55.03 214 PRO A C 1
ATOM 1572 O O . PRO A 1 214 ? -1.028 18.360 -10.935 1.00 55.03 214 PRO A O 1
ATOM 1575 N N . THR A 1 215 ? 0.264 17.367 -9.411 1.00 58.69 215 THR A N 1
ATOM 1576 C CA . THR A 1 215 ? 1.426 17.219 -10.290 1.00 58.69 215 THR A CA 1
ATOM 1577 C C . THR A 1 215 ? 1.029 16.416 -11.531 1.00 58.69 215 THR A C 1
ATOM 1579 O O . THR A 1 215 ? 0.789 15.211 -11.424 1.00 58.69 215 THR A O 1
ATOM 1582 N N . HIS A 1 216 ? 0.969 17.083 -12.687 1.00 47.44 216 HIS A N 1
ATOM 1583 C CA . HIS A 1 216 ? 1.239 16.474 -13.985 1.00 47.44 216 HIS A CA 1
ATOM 1584 C C . HIS A 1 216 ? 2.675 15.949 -13.917 1.00 47.44 216 HIS A C 1
ATOM 1586 O O . HIS A 1 216 ? 3.626 16.718 -14.018 1.00 47.44 216 HIS A O 1
ATOM 1592 N N . LEU A 1 217 ? 2.835 14.661 -13.638 1.00 43.25 217 LEU A N 1
ATOM 1593 C CA . LEU A 1 217 ? 4.105 13.965 -13.789 1.00 43.25 217 LEU A CA 1
ATOM 1594 C C . LEU A 1 217 ? 3.868 12.890 -14.841 1.00 43.25 217 LEU A C 1
ATOM 1596 O O . LEU A 1 217 ? 3.161 11.914 -14.583 1.00 43.25 217 LEU A O 1
ATOM 1600 N N . VAL A 1 218 ? 4.378 13.214 -16.030 1.00 38.00 218 VAL A N 1
ATOM 1601 C CA . VAL A 1 218 ? 4.638 12.334 -17.173 1.00 38.00 218 VAL A CA 1
ATOM 1602 C C . VAL A 1 218 ? 5.598 11.230 -16.743 1.00 38.00 218 VAL A C 1
ATOM 1604 O O . VAL A 1 218 ? 6.507 11.539 -15.936 1.00 38.00 218 VAL A O 1
#

InterPro domains:
  IPR022190 Protein of unknown function DUF3716 [PF12511] (112-165)

pLDDT: mean 73.14, std 22.37, range [37.72, 98.5]

Sequence (218 aa):
MPTRATSMPPTSATATASTNNAPPTAPIVAVPVSEASNSARSAATASAAGTAALDLPALQAESPRALAARAEQLPEKASAALQALARLPRARGVNLRAGRDIVWDRMVNQEAVLGYTRGQEPAQACASCKRQAGPFVKCVVVQGKLAGACTNCHYGSGSCRCSFRQNTPASSVTELKRTSKRNMGQRKAVMKPNRMQLLRKRAKLYCKLAETYPTHLV

Radius of gyration: 29.87 Å; chains: 1; bounding box: 78×91×56 Å

Organism: NCBI:txid1670608